Protein AF-A0AAV3ALY4-F1 (afdb_monomer_lite)

Structure (mmCIF, N/CA/C/O backbone):
data_AF-A0AAV3ALY4-F1
#
_entry.id   AF-A0AAV3ALY4-F1
#
loop_
_atom_site.group_PDB
_atom_site.id
_atom_site.type_symbol
_atom_site.label_atom_id
_atom_site.label_alt_id
_atom_site.label_comp_id
_atom_site.label_asym_id
_atom_site.label_entity_id
_atom_site.label_seq_id
_atom_site.pdbx_PDB_ins_code
_atom_site.Cartn_x
_atom_site.Cartn_y
_atom_site.Cartn_z
_atom_site.occupancy
_atom_site.B_iso_or_equiv
_atom_site.auth_seq_id
_atom_site.auth_comp_id
_atom_site.auth_asym_id
_atom_site.auth_atom_id
_atom_site.pdbx_PDB_model_num
ATOM 1 N N . MET A 1 1 ? -79.711 21.855 139.514 1.00 54.06 1 MET A N 1
ATOM 2 C CA . MET A 1 1 ? -78.443 21.128 139.262 1.00 54.06 1 MET A CA 1
ATOM 3 C C . MET A 1 1 ? -78.653 19.748 138.639 1.00 54.06 1 MET A C 1
ATOM 5 O O . MET A 1 1 ? -77.936 19.447 137.704 1.00 54.06 1 MET A O 1
ATOM 9 N N . LYS A 1 2 ? -79.609 18.918 139.094 1.00 61.56 2 LYS A N 1
ATOM 10 C CA . LYS A 1 2 ? -79.793 17.556 138.547 1.00 61.56 2 LYS A CA 1
ATOM 11 C C . LYS A 1 2 ? -80.475 17.480 137.169 1.00 61.56 2 LYS A C 1
ATOM 13 O O . LYS A 1 2 ? -80.129 16.603 136.396 1.00 61.56 2 LYS A O 1
ATOM 18 N N . GLU A 1 3 ? -81.390 18.391 136.842 1.00 64.75 3 GLU A N 1
ATOM 19 C CA . GLU A 1 3 ? -82.118 18.366 135.555 1.00 64.75 3 GLU A CA 1
ATOM 20 C C . GLU A 1 3 ? -81.238 18.764 134.361 1.00 64.75 3 GLU A C 1
ATOM 22 O O . GLU A 1 3 ? -81.238 18.065 133.355 1.00 64.75 3 GLU A O 1
ATOM 27 N N . ALA A 1 4 ? -80.390 19.789 134.511 1.00 67.19 4 ALA A N 1
ATOM 28 C CA . ALA A 1 4 ? -79.433 20.194 133.475 1.00 67.19 4 ALA A CA 1
ATOM 29 C C . ALA A 1 4 ? -78.444 19.070 133.102 1.00 67.19 4 ALA A C 1
ATOM 31 O O . ALA A 1 4 ? -78.089 18.913 131.941 1.00 67.19 4 ALA A O 1
ATOM 32 N N . MET A 1 5 ? -78.048 18.247 134.080 1.00 69.62 5 MET A N 1
ATOM 33 C CA . MET A 1 5 ? -77.149 17.110 133.859 1.00 69.62 5 MET A CA 1
ATOM 34 C C . MET A 1 5 ? -77.843 15.942 133.139 1.00 69.62 5 MET A C 1
ATOM 36 O O . MET A 1 5 ? -77.205 15.203 132.396 1.00 69.62 5 MET A O 1
ATOM 40 N N . ILE A 1 6 ? -79.155 15.775 133.334 1.00 73.56 6 ILE A N 1
ATOM 41 C CA . ILE A 1 6 ? -79.953 14.781 132.604 1.00 73.56 6 ILE A CA 1
ATOM 42 C C . ILE A 1 6 ? -80.166 15.234 131.153 1.00 73.56 6 ILE A C 1
ATOM 44 O O . ILE A 1 6 ? -80.047 14.413 130.247 1.00 73.56 6 ILE A O 1
ATOM 48 N N . GLU A 1 7 ? -80.424 16.522 130.910 1.00 77.38 7 GLU A N 1
ATOM 49 C CA . GLU A 1 7 ? -80.505 17.075 129.549 1.00 77.38 7 GLU A CA 1
ATOM 50 C C . GLU A 1 7 ? -79.170 16.978 128.796 1.00 77.38 7 GLU A C 1
ATOM 52 O O . GLU A 1 7 ? -79.164 16.627 127.617 1.00 77.38 7 GLU A O 1
ATOM 57 N N . GLU A 1 8 ? -78.043 17.208 129.475 1.00 79.00 8 GLU A N 1
ATOM 58 C CA . GLU A 1 8 ? -76.701 17.047 128.902 1.00 79.00 8 GLU A CA 1
ATOM 59 C C . GLU A 1 8 ? -76.415 15.586 128.512 1.00 79.00 8 GLU A C 1
ATOM 61 O O . GLU A 1 8 ? -75.982 15.320 127.390 1.00 79.00 8 GLU A O 1
ATOM 66 N N . LEU A 1 9 ? -76.766 14.623 129.375 1.00 79.25 9 LEU A N 1
ATOM 67 C CA . LEU A 1 9 ? -76.639 13.189 129.078 1.00 79.25 9 LEU A CA 1
ATOM 68 C C . LEU A 1 9 ? -77.575 12.729 127.950 1.00 79.25 9 LEU A C 1
ATOM 70 O O . LEU A 1 9 ? -77.185 11.908 127.122 1.00 79.25 9 LEU A O 1
ATOM 74 N N . LEU A 1 10 ? -78.804 13.250 127.874 1.00 82.06 10 LEU A N 1
ATOM 75 C CA . LEU A 1 10 ? -79.724 12.943 126.772 1.00 82.06 10 LEU A CA 1
ATOM 76 C C . LEU A 1 10 ? -79.231 13.519 125.439 1.00 82.06 10 LEU A C 1
ATOM 78 O O . LEU A 1 10 ? -79.333 12.854 124.406 1.00 82.06 10 LEU A O 1
ATOM 82 N N . ALA A 1 11 ? -78.662 14.726 125.453 1.00 82.62 11 ALA A N 1
ATOM 83 C CA . ALA A 1 11 ? -78.015 15.307 124.283 1.00 82.62 11 ALA A CA 1
ATOM 84 C C . ALA A 1 11 ? -76.789 14.483 123.848 1.00 82.62 11 ALA A C 1
ATOM 86 O O . ALA A 1 11 ? -76.582 14.279 122.650 1.00 82.62 11 ALA A O 1
ATOM 87 N N . GLU A 1 12 ? -76.018 13.950 124.800 1.00 84.50 12 GLU A N 1
ATOM 88 C CA . GLU A 1 12 ? -74.869 13.084 124.530 1.00 84.50 12 GLU A CA 1
ATOM 89 C C . GLU A 1 12 ? -75.286 11.729 123.933 1.00 84.50 12 GLU A C 1
ATOM 91 O O . GLU A 1 12 ? -74.731 11.312 122.914 1.00 84.50 12 GLU A O 1
ATOM 96 N N . VAL A 1 13 ? -76.319 11.075 124.480 1.00 84.75 13 VAL A N 1
ATOM 97 C CA . VAL A 1 13 ? -76.885 9.833 123.918 1.00 84.75 13 VAL A CA 1
ATOM 98 C C . VAL A 1 13 ? -77.387 10.064 122.496 1.00 84.75 13 VAL A C 1
ATOM 100 O O . VAL A 1 13 ? -77.032 9.307 121.591 1.00 84.75 13 VAL A O 1
ATOM 103 N N . LYS A 1 14 ? -78.123 11.155 122.261 1.00 87.62 14 LYS A N 1
ATOM 104 C CA . LYS A 1 14 ? -78.591 11.522 120.920 1.00 87.62 14 LYS A CA 1
ATOM 105 C C . LYS A 1 14 ? -77.422 11.755 119.956 1.00 87.62 14 LYS A C 1
ATOM 107 O O . LYS A 1 14 ? -77.456 11.296 118.816 1.00 87.62 14 LYS A O 1
ATOM 112 N N . GLN A 1 15 ? -76.340 12.386 120.416 1.00 89.00 15 GLN A N 1
ATOM 113 C CA . GLN A 1 15 ? -75.131 12.579 119.614 1.00 89.00 15 GLN A CA 1
ATOM 114 C C . GLN A 1 15 ? -74.427 11.249 119.290 1.00 89.00 15 GLN A C 1
ATOM 116 O O . GLN A 1 15 ? -73.885 11.084 118.194 1.00 89.00 15 GLN A O 1
ATOM 121 N N . ILE A 1 16 ? -74.414 10.291 120.221 1.00 87.19 16 ILE A N 1
ATOM 122 C CA . ILE A 1 16 ? -73.857 8.948 120.003 1.00 87.19 16 ILE A CA 1
ATOM 123 C C . ILE A 1 16 ? -74.714 8.166 119.003 1.00 87.19 16 ILE A C 1
ATOM 125 O O . ILE A 1 16 ? -74.164 7.524 118.108 1.00 87.19 16 ILE A O 1
ATOM 129 N N . GLU A 1 17 ? -76.040 8.246 119.096 1.00 88.50 17 GLU A N 1
ATOM 130 C CA . GLU A 1 17 ? -76.962 7.620 118.142 1.00 88.50 17 GLU A CA 1
ATOM 131 C C . GLU A 1 17 ? -76.808 8.206 116.731 1.00 88.50 17 GLU A C 1
ATOM 133 O O . GLU A 1 17 ? -76.694 7.461 115.753 1.00 88.50 17 GLU A O 1
ATOM 138 N N . GLU A 1 18 ? -76.690 9.530 116.612 1.00 90.94 18 GLU A N 1
ATOM 139 C CA . GLU A 1 18 ? -76.386 10.213 115.349 1.00 90.94 18 GLU A CA 1
ATOM 140 C C . GLU A 1 18 ? -75.004 9.823 114.793 1.00 90.94 18 GLU A C 1
ATOM 142 O O . GLU A 1 18 ? -74.836 9.629 113.589 1.00 90.94 18 GLU A O 1
ATOM 147 N N . LYS A 1 19 ? -73.986 9.647 115.646 1.00 92.31 19 LYS A N 1
ATOM 148 C CA . LYS A 1 19 ? -72.674 9.131 115.214 1.00 92.31 19 LYS A CA 1
ATOM 149 C C . LYS A 1 19 ? -72.777 7.681 114.738 1.00 92.31 19 LYS A C 1
ATOM 151 O O . LYS A 1 19 ? -72.187 7.330 113.719 1.00 92.31 19 LYS A O 1
ATOM 156 N N . ASN A 1 20 ? -73.530 6.841 115.442 1.00 91.50 20 ASN A N 1
ATOM 157 C CA . ASN A 1 20 ? -73.695 5.427 115.111 1.00 91.50 20 ASN A CA 1
ATOM 158 C C . ASN A 1 20 ? -74.453 5.237 113.786 1.00 91.50 20 ASN A C 1
ATOM 160 O O . ASN A 1 20 ? -74.038 4.441 112.948 1.00 91.50 20 ASN A O 1
ATOM 164 N N . THR A 1 21 ? -75.510 6.016 113.544 1.00 92.38 21 THR A N 1
ATOM 165 C CA . THR A 1 21 ? -76.222 6.032 112.251 1.00 92.38 21 THR A CA 1
ATOM 166 C C . THR A 1 21 ? -75.300 6.467 111.108 1.00 92.38 21 THR A C 1
ATOM 168 O O . THR A 1 21 ? -75.189 5.743 110.119 1.00 92.38 21 THR A O 1
ATOM 171 N N . ARG A 1 22 ? -74.512 7.538 111.285 1.00 92.44 22 ARG A N 1
ATOM 172 C CA . ARG A 1 22 ? -73.492 7.959 110.301 1.00 92.44 22 ARG A CA 1
ATOM 173 C C . ARG A 1 22 ? -72.439 6.883 110.032 1.00 92.44 22 ARG A C 1
ATOM 175 O O . ARG A 1 22 ? -72.034 6.699 108.884 1.00 92.44 22 ARG A O 1
ATOM 182 N N . TYR A 1 23 ? -71.979 6.167 111.062 1.00 93.06 23 TYR A N 1
ATOM 183 C CA . TYR A 1 23 ? -71.035 5.060 110.884 1.00 93.06 23 TYR A CA 1
ATOM 184 C C . TYR A 1 23 ? -71.658 3.887 110.130 1.00 93.06 23 TYR A C 1
ATOM 186 O O . TYR A 1 23 ? -70.992 3.321 109.265 1.00 93.06 23 TYR A O 1
ATOM 194 N N . LYS A 1 24 ? -72.922 3.545 110.401 1.00 93.19 24 LYS A N 1
ATOM 195 C CA . LYS A 1 24 ? -73.647 2.503 109.660 1.00 93.19 24 LYS A CA 1
ATOM 196 C C . LYS A 1 24 ? -73.787 2.869 108.184 1.00 93.19 24 LYS A C 1
ATOM 198 O O . LYS A 1 24 ? -73.356 2.089 107.344 1.00 93.19 24 LYS A O 1
ATOM 203 N N . GLU A 1 25 ? -74.247 4.079 107.874 1.00 93.06 25 GLU A N 1
ATOM 204 C CA . GLU A 1 25 ? -74.359 4.573 106.493 1.00 93.06 25 GLU A CA 1
ATOM 205 C C . GLU A 1 25 ? -73.004 4.644 105.778 1.00 93.06 25 GLU A C 1
ATOM 207 O O . GLU A 1 25 ? -72.894 4.367 104.584 1.00 93.06 25 GLU A O 1
ATOM 212 N N . ARG A 1 26 ? -71.938 5.041 106.485 1.00 93.69 26 ARG A N 1
ATOM 213 C CA . ARG A 1 26 ? -70.578 5.036 105.927 1.00 93.69 26 ARG A CA 1
ATOM 214 C C . ARG A 1 26 ? -70.108 3.615 105.632 1.00 93.69 26 ARG A C 1
ATOM 216 O O . ARG A 1 26 ? -69.493 3.390 104.596 1.00 93.69 26 ARG A O 1
ATOM 223 N N . ASN A 1 27 ? -70.387 2.672 106.527 1.00 93.38 27 ASN A N 1
ATOM 224 C CA . ASN A 1 27 ? -69.996 1.279 106.353 1.00 93.38 27 ASN A CA 1
ATOM 225 C C . ASN A 1 27 ? -70.796 0.610 105.224 1.00 93.38 27 ASN A C 1
ATOM 227 O O . ASN A 1 27 ? -70.237 -0.163 104.456 1.00 93.38 27 ASN A O 1
ATOM 231 N N . GLU A 1 28 ? -72.081 0.936 105.076 1.00 93.25 28 GLU A N 1
ATOM 232 C CA . GLU A 1 28 ? -72.897 0.487 103.944 1.00 93.25 28 GLU A CA 1
ATOM 233 C C . GLU A 1 28 ? -72.386 1.049 102.619 1.00 93.25 28 GLU A C 1
ATOM 235 O O . GLU A 1 28 ? -72.161 0.268 101.697 1.00 93.25 28 GLU A O 1
ATOM 240 N N . ARG A 1 29 ? -72.097 2.357 102.545 1.00 92.50 29 ARG A N 1
ATOM 241 C CA . ARG A 1 29 ? -71.469 2.970 101.361 1.00 92.50 29 ARG A CA 1
ATOM 242 C C . ARG A 1 29 ? -70.164 2.276 100.993 1.00 92.50 29 ARG A C 1
ATOM 244 O O . ARG A 1 29 ? -70.015 1.823 99.860 1.00 92.50 29 ARG A O 1
ATOM 251 N N . LEU A 1 30 ? -69.283 2.080 101.972 1.00 94.19 30 LEU A N 1
ATOM 252 C CA . LEU A 1 30 ? -68.014 1.390 101.759 1.00 94.19 30 LEU A CA 1
ATOM 253 C C . LEU A 1 30 ? -68.221 -0.044 101.253 1.00 94.19 30 LEU A C 1
ATOM 255 O O . LEU A 1 30 ? -67.541 -0.469 100.325 1.00 94.19 30 LEU A O 1
ATOM 259 N N . ARG A 1 31 ? -69.183 -0.792 101.805 1.00 93.56 31 ARG A N 1
ATOM 260 C CA . ARG A 1 31 ? -69.510 -2.138 101.308 1.00 93.56 31 ARG A CA 1
ATOM 261 C C . ARG A 1 31 ? -70.060 -2.105 99.890 1.00 93.56 31 ARG A C 1
ATOM 263 O O . ARG A 1 31 ? -69.709 -2.981 99.105 1.00 93.56 31 ARG A O 1
ATOM 270 N N . THR A 1 32 ? -70.911 -1.140 99.544 1.00 93.69 32 THR A N 1
ATOM 271 C CA . THR A 1 32 ? -71.444 -1.017 98.179 1.00 93.69 32 THR A CA 1
ATOM 272 C C . THR A 1 32 ? -70.356 -0.659 97.173 1.00 93.69 32 THR A C 1
ATOM 274 O O . THR A 1 32 ? -70.322 -1.263 96.106 1.00 93.69 32 THR A O 1
ATOM 277 N N . GLU A 1 33 ? -69.422 0.221 97.539 1.00 93.56 33 GLU A N 1
ATOM 278 C CA . GLU A 1 33 ? -68.244 0.565 96.734 1.00 93.56 33 GLU A CA 1
ATOM 279 C C . GLU A 1 33 ? -67.324 -0.646 96.569 1.00 93.56 33 GLU A C 1
ATOM 281 O O . GLU A 1 33 ? -66.992 -1.017 95.449 1.00 93.56 33 GLU A O 1
ATOM 286 N N . GLN A 1 34 ? -66.994 -1.343 97.662 1.00 93.56 34 GLN A N 1
ATOM 287 C CA . GLN A 1 34 ? -66.198 -2.574 97.619 1.00 93.56 34 GLN A CA 1
ATOM 288 C C . GLN A 1 34 ? -66.867 -3.651 96.759 1.00 93.56 34 GLN A C 1
ATOM 290 O O . GLN A 1 34 ? -66.213 -4.291 95.941 1.00 93.56 34 GLN A O 1
ATOM 295 N N . THR A 1 35 ? -68.182 -3.827 96.894 1.00 92.94 35 THR A N 1
ATOM 296 C CA . THR A 1 35 ? -68.951 -4.771 96.070 1.00 92.94 35 THR A CA 1
ATOM 297 C C . THR A 1 35 ? -68.964 -4.337 94.601 1.00 92.94 35 THR A C 1
ATOM 299 O O . THR A 1 35 ? -68.925 -5.189 93.714 1.00 92.94 35 THR A O 1
ATOM 302 N N . GLY A 1 36 ? -69.000 -3.030 94.333 1.00 94.12 36 GLY A N 1
ATOM 303 C CA . GLY A 1 36 ? -68.875 -2.447 92.998 1.00 94.12 36 GLY A CA 1
ATOM 304 C C . GLY A 1 36 ? -67.515 -2.741 92.369 1.00 94.12 36 GLY A C 1
ATOM 305 O O . GLY A 1 36 ? -67.466 -3.341 91.300 1.00 94.12 36 GLY A O 1
ATOM 306 N N . HIS A 1 37 ? -66.424 -2.435 93.073 1.00 94.31 37 HIS A N 1
ATOM 307 C CA . HIS A 1 37 ? -65.059 -2.705 92.617 1.00 94.31 37 HIS A CA 1
ATOM 308 C C . HIS A 1 37 ? -64.803 -4.191 92.382 1.00 94.31 37 HIS A C 1
ATOM 310 O O . HIS A 1 37 ? -64.206 -4.566 91.377 1.00 94.31 37 HIS A O 1
ATOM 316 N N . VAL A 1 38 ? -65.297 -5.060 93.270 1.00 95.31 38 VAL A N 1
ATOM 317 C CA . VAL A 1 38 ? -65.197 -6.511 93.070 1.00 95.31 38 VAL A CA 1
ATOM 318 C C . VAL A 1 38 ? -65.925 -6.928 91.794 1.00 95.31 38 VAL A C 1
ATOM 320 O O . VAL A 1 38 ? -65.386 -7.722 91.033 1.00 95.31 38 VAL A O 1
ATOM 323 N N . LYS A 1 39 ? -67.121 -6.392 91.519 1.00 95.25 39 LYS A N 1
ATOM 324 C CA . LYS A 1 39 ? -67.865 -6.703 90.287 1.00 95.25 39 LYS A CA 1
ATOM 325 C C . LYS A 1 39 ? -67.163 -6.196 89.028 1.00 95.25 39 LYS A C 1
ATOM 327 O O . LYS A 1 39 ? -67.170 -6.914 88.033 1.00 95.25 39 LYS A O 1
ATOM 332 N N . GLU A 1 40 ? -66.581 -5.002 89.070 1.00 95.56 40 GLU A N 1
ATOM 333 C CA . GLU A 1 40 ? -65.840 -4.406 87.953 1.00 95.56 40 GLU A CA 1
ATOM 334 C C . GLU A 1 40 ? -64.589 -5.227 87.621 1.00 95.56 40 GLU A C 1
ATOM 336 O O . GLU A 1 40 ? -64.455 -5.699 86.495 1.00 95.56 40 GLU A O 1
ATOM 341 N N . LEU A 1 41 ? -63.772 -5.556 88.628 1.00 95.38 41 LEU A N 1
ATOM 342 C CA . LEU A 1 41 ? -62.609 -6.438 88.470 1.00 95.38 41 LEU A CA 1
ATOM 343 C C . LEU A 1 41 ? -62.990 -7.815 87.911 1.00 95.38 41 LEU A C 1
ATOM 345 O O . LEU A 1 41 ? -62.283 -8.376 87.076 1.00 95.38 41 LEU A O 1
ATOM 349 N N . LEU A 1 42 ? -64.122 -8.370 88.351 1.00 93.00 42 LEU A N 1
ATOM 350 C CA . LEU A 1 42 ? -64.633 -9.647 87.845 1.00 93.00 42 LEU A CA 1
ATOM 351 C C . LEU A 1 42 ? -65.127 -9.517 86.393 1.00 93.00 42 LEU A C 1
ATOM 353 O O . LEU A 1 42 ? -65.007 -10.460 85.609 1.00 93.00 42 LEU A O 1
ATOM 357 N N . GLY A 1 43 ? -65.669 -8.355 86.023 1.00 95.88 43 GLY A N 1
ATOM 358 C CA . GLY A 1 43 ? -66.019 -7.999 84.650 1.00 95.88 43 GLY A CA 1
ATOM 359 C C . GLY A 1 43 ? -64.792 -7.936 83.742 1.00 95.88 43 GLY A C 1
ATOM 360 O O . GLY A 1 43 ? -64.782 -8.600 82.703 1.00 95.88 43 GLY A O 1
ATOM 361 N N . ASP A 1 44 ? -63.749 -7.226 84.169 1.00 94.25 44 ASP A N 1
ATOM 362 C CA . ASP A 1 44 ? -62.484 -7.086 83.442 1.00 94.25 44 ASP A CA 1
ATOM 363 C C . ASP A 1 44 ? -61.766 -8.428 83.284 1.00 94.25 44 ASP A C 1
ATOM 365 O O . ASP A 1 44 ? -61.331 -8.775 82.185 1.00 94.25 44 ASP A O 1
ATOM 369 N N . ALA A 1 45 ? -61.719 -9.238 84.345 1.00 92.62 45 ALA A N 1
ATOM 370 C CA . ALA A 1 45 ? -61.150 -10.582 84.293 1.00 92.62 45 ALA A CA 1
ATOM 371 C C . ALA A 1 45 ? -61.880 -11.466 83.266 1.00 92.62 45 ALA A C 1
ATOM 373 O O . ALA A 1 45 ? -61.244 -12.116 82.438 1.00 92.62 45 ALA A O 1
ATOM 374 N N . LYS A 1 46 ? -63.220 -11.435 83.250 1.00 91.62 46 LYS A N 1
ATOM 375 C CA . LYS A 1 46 ? -64.026 -12.163 82.253 1.00 91.62 46 LYS A CA 1
ATOM 376 C C . LYS A 1 46 ? -63.848 -11.618 80.837 1.00 91.62 46 LYS A C 1
ATOM 378 O O . LYS A 1 46 ? -63.955 -12.375 79.875 1.00 91.62 46 LYS A O 1
ATOM 383 N N . ALA A 1 47 ? -63.630 -10.315 80.671 1.00 91.06 47 ALA A N 1
ATOM 384 C CA . ALA A 1 47 ? -63.350 -9.728 79.365 1.00 91.06 47 ALA A CA 1
ATOM 385 C C . ALA A 1 47 ? -61.991 -10.203 78.831 1.00 91.06 47 ALA A C 1
ATOM 387 O O . ALA A 1 47 ? -61.915 -10.658 77.691 1.00 91.06 47 ALA A O 1
ATOM 388 N N . GLN A 1 48 ? -60.953 -10.193 79.670 1.00 87.38 48 GLN A N 1
ATOM 389 C CA . GLN A 1 48 ? -59.636 -10.733 79.328 1.00 87.38 48 GLN A CA 1
ATOM 390 C C . GLN A 1 48 ? -59.695 -12.229 79.006 1.00 87.38 48 GLN A C 1
ATOM 392 O O . GLN A 1 48 ? -59.102 -12.658 78.022 1.00 87.38 48 GLN A O 1
ATOM 397 N N . GLU A 1 49 ? -60.459 -13.014 79.767 1.00 82.94 49 GLU A N 1
ATOM 398 C CA . GLU A 1 49 ? -60.673 -14.440 79.498 1.00 82.94 49 GLU A CA 1
ATOM 399 C C . GLU A 1 49 ? -61.304 -14.673 78.117 1.00 82.94 49 GLU A C 1
ATOM 401 O O . GLU A 1 49 ? -60.829 -15.511 77.353 1.00 82.94 49 GLU A O 1
ATOM 406 N N . ARG A 1 50 ? -62.320 -13.883 77.740 1.00 87.75 50 ARG A N 1
ATOM 407 C CA . ARG A 1 50 ? -62.922 -13.957 76.397 1.00 87.75 50 ARG A CA 1
ATOM 408 C C . ARG A 1 50 ? -61.947 -13.551 75.295 1.00 87.75 50 ARG A C 1
ATOM 410 O O . ARG A 1 50 ? -61.953 -14.174 74.240 1.00 87.75 50 ARG A O 1
ATOM 417 N N . GLU A 1 51 ? -61.128 -12.524 75.508 1.00 84.38 51 GLU A N 1
ATOM 418 C CA . GLU A 1 51 ? -60.110 -12.109 74.534 1.00 84.38 51 GLU A CA 1
ATOM 419 C C . GLU A 1 51 ? -59.003 -13.156 74.375 1.00 84.38 51 GLU A C 1
ATOM 421 O O . GLU A 1 51 ? -58.550 -13.413 73.263 1.00 84.38 51 GLU A O 1
ATOM 426 N N . LEU A 1 52 ? -58.604 -13.820 75.461 1.00 78.81 52 LEU A N 1
ATOM 427 C CA . LEU A 1 52 ? -57.676 -14.948 75.406 1.00 78.81 52 LEU A CA 1
ATOM 428 C C . LEU A 1 52 ? -58.301 -16.170 74.724 1.00 78.81 52 LEU A C 1
ATOM 430 O O . LEU A 1 52 ? -57.617 -16.830 73.956 1.00 78.81 52 LEU A O 1
ATOM 434 N N . ALA A 1 53 ? -59.594 -16.429 74.932 1.00 75.12 53 ALA A N 1
ATOM 435 C CA . ALA A 1 53 ? -60.312 -17.511 74.258 1.00 75.12 53 ALA A CA 1
ATOM 436 C C . ALA A 1 53 ? -60.505 -17.264 72.749 1.00 75.12 53 ALA A C 1
ATOM 438 O O . ALA A 1 53 ? -60.584 -18.217 71.979 1.00 75.12 53 ALA A O 1
ATOM 439 N N . LYS A 1 54 ? -60.589 -15.997 72.317 1.00 74.50 54 LYS A N 1
ATOM 440 C CA . LYS A 1 54 ? -60.643 -15.621 70.892 1.00 74.50 54 LYS A CA 1
ATOM 441 C C . LYS A 1 54 ? -59.288 -15.703 70.198 1.00 74.50 54 LYS A C 1
ATOM 443 O O . LYS A 1 54 ? -59.256 -15.882 68.984 1.00 74.50 54 LYS A O 1
ATOM 448 N N . LYS A 1 55 ? -58.183 -15.510 70.927 1.00 73.19 55 LYS A N 1
ATOM 449 C CA . LYS A 1 55 ? -56.842 -15.684 70.365 1.00 73.19 55 LYS A CA 1
ATOM 450 C C . LYS A 1 55 ? -56.674 -17.157 70.032 1.00 73.19 55 LYS A C 1
ATOM 452 O O . LYS A 1 55 ? -56.575 -17.996 70.921 1.00 73.19 55 LYS A O 1
ATOM 457 N N . GLU A 1 56 ? -56.684 -17.448 68.738 1.00 62.62 56 GLU A N 1
ATOM 458 C CA . GLU A 1 56 ? -56.435 -18.777 68.208 1.00 62.62 56 GLU A CA 1
ATOM 459 C C . GLU A 1 56 ? -55.116 -19.290 68.796 1.00 62.62 56 GLU A C 1
ATOM 461 O O . GLU A 1 56 ? -54.070 -18.645 68.681 1.00 62.62 56 GLU A O 1
ATOM 466 N N . ILE A 1 57 ? -55.191 -20.407 69.522 1.00 63.12 57 ILE A N 1
ATOM 467 C CA . ILE A 1 57 ? -54.028 -21.050 70.127 1.00 63.12 57 ILE A CA 1
ATOM 468 C C . ILE A 1 57 ? -53.280 -21.718 68.978 1.00 63.12 57 ILE A C 1
ATOM 470 O O . ILE A 1 57 ? -53.481 -22.896 68.691 1.00 63.12 57 ILE A O 1
ATOM 474 N N . VAL A 1 58 ? -52.465 -20.931 68.277 1.00 67.12 58 VAL A N 1
ATOM 475 C CA . VAL A 1 58 ? -51.595 -21.447 67.225 1.00 67.12 58 VAL A CA 1
ATOM 476 C C . VAL A 1 58 ? -50.657 -22.438 67.891 1.00 67.12 58 VAL A C 1
ATOM 478 O O . VAL A 1 58 ? -49.927 -22.097 68.829 1.00 67.12 58 VAL A O 1
ATOM 481 N N . ASN A 1 59 ? -50.728 -23.689 67.447 1.00 76.19 59 ASN A N 1
ATOM 482 C CA . ASN A 1 59 ? -49.893 -24.731 68.007 1.00 76.19 59 ASN A CA 1
ATOM 483 C C . ASN A 1 59 ? -48.429 -24.371 67.722 1.00 76.19 59 ASN A C 1
ATOM 485 O O . ASN A 1 59 ? -48.099 -23.861 66.648 1.00 76.19 59 ASN A O 1
ATOM 489 N N . ARG A 1 60 ? -47.540 -24.637 68.680 1.00 82.81 60 ARG A N 1
ATOM 490 C CA . ARG A 1 60 ? -46.105 -24.359 68.541 1.00 82.81 60 ARG A CA 1
ATOM 491 C C . ARG A 1 60 ? -45.541 -24.965 67.250 1.00 82.81 60 ARG A C 1
ATOM 493 O O . ARG A 1 60 ? -44.731 -24.337 66.584 1.00 82.81 60 ARG A O 1
ATOM 500 N N . GLU A 1 61 ? -46.047 -26.135 66.874 1.00 85.38 61 GLU A N 1
ATOM 501 C CA . GLU A 1 61 ? -45.686 -26.853 65.649 1.00 85.38 61 GLU A CA 1
ATOM 502 C C . GLU A 1 61 ? -46.008 -26.062 64.372 1.00 85.38 61 GLU A C 1
ATOM 504 O O . GLU A 1 61 ? -45.164 -25.981 63.488 1.00 85.38 61 GLU A O 1
ATOM 509 N N . GLN A 1 62 ? -47.170 -25.402 64.301 1.00 86.50 62 GLN A N 1
ATOM 510 C CA . GLN A 1 62 ? -47.570 -24.595 63.139 1.00 86.50 62 GLN A CA 1
ATOM 511 C C . GLN A 1 62 ? -46.697 -23.343 62.995 1.00 86.50 62 GLN A C 1
ATOM 513 O O . GLN A 1 62 ? -46.344 -22.942 61.887 1.00 86.50 62 GLN A O 1
ATOM 518 N N . VAL A 1 63 ? -46.318 -22.724 64.118 1.00 88.25 63 VAL A N 1
ATOM 519 C CA . VAL A 1 63 ? -45.371 -21.599 64.116 1.00 88.25 63 VAL A CA 1
ATOM 520 C C . VAL A 1 63 ? -43.989 -22.068 63.665 1.00 88.25 63 VAL A C 1
ATOM 522 O O . VAL A 1 63 ? -43.349 -21.394 62.860 1.00 88.25 63 VAL A O 1
ATOM 525 N N . ASP A 1 64 ? -43.541 -23.224 64.154 1.00 88.75 64 ASP A N 1
ATOM 526 C CA . ASP A 1 64 ? -42.248 -23.801 63.790 1.00 88.75 64 ASP A CA 1
ATOM 527 C C . ASP A 1 64 ? -42.202 -24.195 62.298 1.00 88.75 64 ASP A C 1
ATOM 529 O O . ASP A 1 64 ? -41.178 -23.980 61.648 1.00 88.75 64 ASP A O 1
ATOM 533 N N . GLU A 1 65 ? -43.296 -24.712 61.729 1.00 91.75 65 GLU A N 1
ATOM 534 C CA . GLU A 1 65 ? -43.437 -24.998 60.291 1.00 91.75 65 GLU A CA 1
ATOM 535 C C . GLU A 1 65 ? -43.400 -23.725 59.439 1.00 91.75 65 GLU A C 1
ATOM 537 O O . GLU A 1 65 ? -42.538 -23.611 58.568 1.00 91.75 65 GLU A O 1
ATOM 542 N N . LEU A 1 66 ? -44.231 -22.721 59.744 1.00 93.75 66 LEU A N 1
ATOM 543 C CA . LEU A 1 66 ? -44.233 -21.440 59.018 1.00 93.75 66 LEU A CA 1
ATOM 544 C C . LEU A 1 66 ? -42.881 -20.726 59.095 1.00 93.75 66 LEU A C 1
ATOM 546 O O . LEU A 1 66 ? -42.445 -20.068 58.146 1.00 93.75 66 LEU A O 1
ATOM 550 N N . MET A 1 67 ? -42.195 -20.845 60.232 1.00 91.50 67 MET A N 1
ATOM 551 C CA . MET A 1 67 ? -40.840 -20.336 60.364 1.00 91.50 67 MET A CA 1
ATOM 552 C C . MET A 1 67 ? -39.901 -21.096 59.431 1.00 91.50 67 MET A C 1
ATOM 554 O O . MET A 1 67 ? -39.227 -20.445 58.639 1.00 91.50 67 MET A O 1
ATOM 558 N N . LYS A 1 68 ? -39.870 -22.432 59.449 1.00 95.25 68 LYS A N 1
ATOM 559 C CA . LYS A 1 68 ? -39.014 -23.211 58.533 1.00 95.25 68 LYS A CA 1
ATOM 560 C C . LYS A 1 68 ? -39.238 -22.832 57.070 1.00 95.25 68 LYS A C 1
ATOM 562 O O . LYS A 1 68 ? -38.260 -22.530 56.396 1.00 95.25 68 LYS A O 1
ATOM 567 N N . GLU A 1 69 ? -40.489 -22.736 56.625 1.00 95.38 69 GLU A N 1
ATOM 568 C CA . GLU A 1 69 ? -40.828 -22.313 55.259 1.00 95.38 69 GLU A CA 1
ATOM 569 C C . GLU A 1 69 ? -40.292 -20.912 54.944 1.00 95.38 69 GLU A C 1
ATOM 571 O O . GLU A 1 69 ? -39.667 -20.691 53.907 1.00 95.38 69 GLU A O 1
ATOM 576 N N . LYS A 1 70 ? -40.460 -19.951 55.860 1.00 96.81 70 LYS A N 1
ATOM 577 C CA . LYS A 1 70 ? -39.906 -18.601 55.693 1.00 96.81 70 LYS A CA 1
ATOM 578 C C . LYS A 1 70 ? -38.377 -18.616 55.628 1.00 96.81 70 LYS A C 1
ATOM 580 O O . LYS A 1 70 ? -37.793 -17.876 54.839 1.00 96.81 70 LYS A O 1
ATOM 585 N N . TRP A 1 71 ? -37.725 -19.422 56.463 1.00 96.38 71 TRP A N 1
ATOM 586 C CA . TRP A 1 71 ? -36.270 -19.577 56.473 1.00 96.38 71 TRP A CA 1
ATOM 587 C C . TRP A 1 71 ? -35.759 -20.217 55.175 1.00 96.38 71 TRP A C 1
ATOM 589 O O . TRP A 1 71 ? -34.732 -19.788 54.650 1.00 96.38 71 TRP A O 1
ATOM 599 N N . GLU A 1 72 ? -36.469 -21.206 54.637 1.00 96.25 72 GLU A N 1
ATOM 600 C CA . GLU A 1 72 ? -36.173 -21.819 53.339 1.00 96.25 72 GLU A CA 1
ATOM 601 C C . GLU A 1 72 ? -36.367 -20.820 52.200 1.00 96.25 72 GLU A C 1
ATOM 603 O O . GLU A 1 72 ? -35.450 -20.625 51.407 1.00 96.25 72 GLU A O 1
ATOM 608 N N . PHE A 1 73 ? -37.480 -20.086 52.193 1.00 97.44 73 PHE A N 1
ATOM 609 C CA . PHE A 1 73 ? -37.739 -19.033 51.216 1.00 97.44 73 PHE A CA 1
ATOM 610 C C . PHE A 1 73 ? -36.643 -17.961 51.214 1.00 97.44 73 PHE A C 1
ATOM 612 O O . PHE A 1 73 ? -36.170 -17.551 50.154 1.00 97.44 73 PHE A O 1
ATOM 619 N N . ILE A 1 74 ? -36.207 -17.504 52.393 1.00 96.81 74 ILE A N 1
ATOM 620 C CA . ILE A 1 74 ? -35.109 -16.533 52.505 1.00 96.81 74 ILE A CA 1
ATOM 621 C C . ILE A 1 74 ? -33.832 -17.111 51.894 1.00 96.81 74 ILE A C 1
ATOM 623 O O . ILE A 1 74 ? -33.208 -16.451 51.066 1.00 96.81 74 ILE A O 1
ATOM 627 N N . ARG A 1 75 ? -33.490 -18.358 52.230 1.00 97.50 75 ARG A N 1
ATOM 628 C CA . ARG A 1 75 ? -32.297 -19.035 51.709 1.00 97.50 75 ARG A CA 1
ATOM 629 C C . ARG A 1 75 ? -32.339 -19.187 50.188 1.00 97.50 75 ARG A C 1
ATOM 631 O O . ARG A 1 75 ? -31.338 -18.959 49.518 1.00 97.50 75 ARG A O 1
ATOM 638 N N . GLU A 1 76 ? -33.492 -19.540 49.625 1.00 97.44 76 GLU A N 1
ATOM 639 C CA . GLU A 1 76 ? -33.683 -19.623 48.174 1.00 97.44 76 GLU A CA 1
ATOM 640 C C . GLU A 1 76 ? -33.473 -18.268 47.492 1.00 97.44 76 GLU A C 1
ATOM 642 O O . GLU A 1 76 ? -32.801 -18.186 46.463 1.00 97.44 76 GLU A O 1
ATOM 647 N N . LYS A 1 77 ? -34.012 -17.186 48.067 1.00 96.31 77 LYS A N 1
ATOM 648 C CA . LYS A 1 77 ? -33.814 -15.832 47.531 1.00 96.31 77 LYS A CA 1
ATOM 649 C C . LYS A 1 77 ? -32.374 -15.358 47.670 1.00 96.31 77 LYS A C 1
ATOM 651 O O . LYS A 1 77 ? -31.873 -14.724 46.746 1.00 96.31 77 LYS A O 1
ATOM 656 N N . GLU A 1 78 ? -31.704 -15.677 48.772 1.00 97.44 78 GLU A N 1
ATOM 657 C CA . GLU A 1 78 ? -30.278 -15.398 48.959 1.00 97.44 78 GLU A CA 1
ATOM 658 C C . GLU A 1 78 ? -29.428 -16.126 47.914 1.00 97.44 78 GLU A C 1
ATOM 660 O O . GLU A 1 78 ? -28.591 -15.493 47.271 1.00 97.44 78 GLU A O 1
ATOM 665 N N . ASN A 1 79 ? -29.701 -17.409 47.662 1.00 97.12 79 ASN A N 1
ATOM 666 C CA . ASN A 1 79 ? -29.022 -18.178 46.619 1.00 97.12 79 ASN A CA 1
ATOM 667 C C . ASN A 1 79 ? -29.240 -17.570 45.227 1.00 97.12 79 ASN A C 1
ATOM 669 O O . ASN A 1 79 ? -28.285 -17.418 44.467 1.00 97.12 79 ASN A O 1
ATOM 673 N N . LEU A 1 80 ? -30.474 -17.171 44.903 1.00 98.12 80 LEU A N 1
ATOM 674 C CA . LEU A 1 80 ? -30.783 -16.525 43.626 1.00 98.12 80 LEU A CA 1
ATOM 675 C C . LEU A 1 80 ? -30.065 -15.175 43.478 1.00 98.12 80 LEU A C 1
ATOM 677 O O . LEU A 1 80 ? -29.543 -14.863 42.409 1.00 98.12 80 LEU A O 1
ATOM 681 N N . LEU A 1 81 ? -30.026 -14.367 44.540 1.00 97.56 81 LEU A N 1
ATOM 682 C CA . LEU A 1 81 ? -29.288 -13.103 44.540 1.00 97.56 81 LEU A CA 1
ATOM 683 C C . LEU A 1 81 ? -27.796 -13.335 44.311 1.00 97.56 81 LEU A C 1
ATOM 685 O O . LEU A 1 81 ? -27.174 -12.574 43.571 1.00 97.56 81 LEU A O 1
ATOM 689 N N . GLU A 1 82 ? -27.230 -14.377 44.913 1.00 97.88 82 GLU A N 1
ATOM 690 C CA . GLU A 1 82 ? -25.827 -14.727 44.727 1.00 97.88 82 GLU A CA 1
ATOM 691 C C . GLU A 1 82 ? -25.538 -15.218 43.303 1.00 97.88 82 GLU A C 1
ATOM 693 O O . GLU A 1 82 ? -24.548 -14.815 42.695 1.00 97.88 82 GLU A O 1
ATOM 698 N N . GLU A 1 83 ? -26.432 -16.008 42.709 1.00 98.38 83 GLU A N 1
ATOM 699 C CA . GLU A 1 83 ? -26.316 -16.416 41.308 1.00 98.38 83 GLU A CA 1
ATOM 700 C C . GLU A 1 83 ? -26.353 -15.214 40.354 1.00 98.38 83 GLU A C 1
ATOM 702 O O . GLU A 1 83 ? -25.487 -15.084 39.485 1.00 98.38 83 GLU A O 1
ATOM 707 N N . ILE A 1 84 ? -27.286 -14.279 40.559 1.00 97.88 84 ILE A N 1
ATOM 708 C CA . ILE A 1 84 ? -27.362 -13.043 39.767 1.00 97.88 84 ILE A CA 1
ATOM 709 C C . ILE A 1 84 ? -26.092 -12.202 39.952 1.00 97.88 84 ILE A C 1
ATOM 711 O O . ILE A 1 84 ? -25.546 -11.694 38.972 1.00 97.88 84 ILE A O 1
ATOM 715 N N . ARG A 1 85 ? -25.572 -12.073 41.179 1.00 98.12 85 ARG A N 1
ATOM 716 C CA . ARG A 1 85 ? -24.302 -11.370 41.441 1.00 98.12 85 ARG A CA 1
ATOM 717 C C . ARG A 1 85 ? -23.135 -12.010 40.697 1.00 98.12 85 ARG A C 1
ATOM 719 O O . ARG A 1 85 ? -22.329 -11.295 40.103 1.00 98.12 85 ARG A O 1
ATOM 726 N N . ASN A 1 86 ? -23.068 -13.338 40.674 1.00 97.56 86 ASN A N 1
ATOM 727 C CA . ASN A 1 86 ? -22.041 -14.070 39.936 1.00 97.56 86 ASN A CA 1
ATOM 728 C C . ASN A 1 86 ? -22.154 -13.845 38.422 1.00 97.56 86 ASN A C 1
ATOM 730 O O . ASN A 1 86 ? -21.137 -13.619 37.762 1.00 97.56 86 ASN A O 1
ATOM 734 N N . GLN A 1 87 ? -23.372 -13.833 37.873 1.00 98.56 87 GLN A N 1
ATOM 735 C CA . GLN A 1 87 ? -23.613 -13.516 36.462 1.00 98.56 87 GLN A CA 1
ATOM 736 C C . GLN A 1 87 ? -23.209 -12.076 36.121 1.00 98.56 87 GLN A C 1
ATOM 738 O O . GLN A 1 87 ? -22.518 -11.861 35.125 1.00 98.56 87 GLN A O 1
ATOM 743 N N . ILE A 1 88 ? -23.568 -11.102 36.966 1.00 98.06 88 ILE A N 1
ATOM 744 C CA . ILE A 1 88 ? -23.156 -9.699 36.809 1.00 98.06 88 ILE A CA 1
ATOM 745 C C . ILE A 1 88 ? -21.628 -9.603 36.814 1.00 98.06 88 ILE A C 1
ATOM 747 O O . ILE A 1 88 ? -21.055 -9.057 35.876 1.00 98.06 88 ILE A O 1
ATOM 751 N N . SER A 1 89 ? -20.957 -10.218 37.792 1.00 98.19 89 SER A N 1
ATOM 752 C CA . SER A 1 89 ? -19.491 -10.214 37.869 1.00 98.19 89 SER A CA 1
ATOM 753 C C . SER A 1 89 ? -18.840 -10.859 36.642 1.00 98.19 89 SER A C 1
ATOM 755 O O . SER A 1 89 ? -17.810 -10.392 36.150 1.00 98.19 89 SER A O 1
ATOM 757 N N . HIS A 1 90 ? -19.427 -11.937 36.118 1.00 98.44 90 HIS A N 1
ATOM 758 C CA . HIS A 1 90 ? -18.932 -12.582 34.909 1.00 98.44 90 HIS A CA 1
ATOM 759 C C . HIS A 1 90 ? -19.065 -11.672 33.681 1.00 98.44 90 HIS A C 1
ATOM 761 O O . HIS A 1 90 ? -18.095 -11.502 32.940 1.00 98.44 90 HIS A O 1
ATOM 767 N N . LEU A 1 91 ? -20.230 -11.050 33.491 1.00 98.38 91 LEU A N 1
ATOM 768 C CA . LEU A 1 91 ? -20.469 -10.117 32.390 1.00 98.38 91 LEU A CA 1
ATOM 769 C C . LEU A 1 91 ? -19.586 -8.873 32.495 1.00 98.38 91 LEU A C 1
ATOM 771 O O . LEU A 1 91 ? -19.021 -8.443 31.495 1.00 98.38 91 LEU A O 1
ATOM 775 N N . GLU A 1 92 ? -19.391 -8.328 33.693 1.00 98.25 92 GLU A N 1
ATOM 776 C CA . GLU A 1 92 ? -18.478 -7.207 33.923 1.00 98.25 92 GLU A CA 1
ATOM 777 C C . GLU A 1 92 ? -17.046 -7.548 33.500 1.00 98.25 92 GLU A C 1
ATOM 779 O O . GLU A 1 92 ? -16.405 -6.742 32.826 1.00 98.25 92 GLU A O 1
ATOM 784 N N . LYS A 1 93 ? -16.563 -8.761 33.807 1.00 98.06 93 LYS A N 1
ATOM 785 C CA . LYS A 1 93 ? -15.251 -9.242 33.341 1.00 98.06 93 LYS A CA 1
ATOM 786 C C . LYS A 1 93 ? -15.185 -9.370 31.820 1.00 98.06 93 LYS A C 1
ATOM 788 O O . LYS A 1 93 ? -14.177 -9.006 31.223 1.00 98.06 93 LYS A O 1
ATOM 793 N N . GLN A 1 94 ? -16.238 -9.865 31.172 1.00 98.44 94 GLN A N 1
ATOM 794 C CA . GLN A 1 94 ? -16.272 -9.908 29.707 1.00 98.44 94 GLN A CA 1
ATOM 795 C C . GLN A 1 94 ? -16.250 -8.496 29.104 1.00 98.44 94 GLN A C 1
ATOM 797 O O . GLN A 1 94 ? -15.524 -8.240 28.145 1.00 98.44 94 GLN A O 1
ATOM 802 N N . ILE A 1 95 ? -16.993 -7.559 29.698 1.00 98.06 95 ILE A N 1
ATOM 803 C CA . ILE A 1 95 ? -17.045 -6.163 29.260 1.00 98.06 95 ILE A CA 1
ATOM 804 C C . ILE A 1 95 ? -15.679 -5.490 29.415 1.00 98.06 95 ILE A C 1
ATOM 806 O O . ILE A 1 95 ? -15.278 -4.734 28.530 1.00 98.06 95 ILE A O 1
ATOM 810 N N . THR A 1 96 ? -14.952 -5.725 30.510 1.00 97.94 96 THR A N 1
ATOM 811 C CA . THR A 1 96 ? -13.611 -5.147 30.679 1.00 97.94 96 THR A CA 1
ATOM 812 C C . THR A 1 96 ? -12.627 -5.708 29.661 1.00 97.94 96 THR A C 1
ATOM 814 O O . THR A 1 96 ? -11.907 -4.923 29.049 1.00 97.94 96 THR A O 1
ATOM 817 N N . LEU A 1 97 ? -12.649 -7.017 29.395 1.00 97.88 97 LEU A N 1
ATOM 818 C CA . LEU A 1 97 ? -11.818 -7.626 28.351 1.00 97.88 97 LEU A CA 1
ATOM 819 C C . LEU A 1 97 ? -12.120 -7.032 26.968 1.00 97.88 97 LEU A C 1
ATOM 821 O O . LEU A 1 97 ? -11.209 -6.551 26.294 1.00 97.88 97 LEU A O 1
ATOM 825 N N . ALA A 1 98 ? -13.397 -6.962 26.584 1.00 97.69 98 ALA A N 1
ATOM 826 C CA . ALA A 1 98 ? -13.809 -6.364 25.315 1.00 97.69 98 ALA A CA 1
ATOM 827 C C . ALA A 1 98 ? -13.402 -4.881 25.202 1.00 97.69 98 ALA A C 1
ATOM 829 O O . ALA A 1 98 ? -13.012 -4.419 24.131 1.00 97.69 98 ALA A O 1
ATOM 830 N N . LYS A 1 99 ? -13.444 -4.126 26.310 1.00 98.06 99 LYS A N 1
ATOM 831 C CA . LYS A 1 99 ? -12.953 -2.738 26.351 1.00 98.06 99 LYS A CA 1
ATOM 832 C C . LYS A 1 99 ? -11.448 -2.662 26.109 1.00 98.06 99 LYS A C 1
ATOM 834 O O . LYS A 1 99 ? -11.035 -1.848 25.293 1.00 98.06 99 LYS A O 1
ATOM 839 N N . THR A 1 100 ? -10.653 -3.520 26.751 1.00 97.12 100 THR A N 1
ATOM 840 C CA . THR A 1 100 ? -9.195 -3.536 26.536 1.00 97.12 100 THR A CA 1
ATOM 841 C C . THR A 1 100 ? -8.822 -3.903 25.103 1.00 97.12 100 THR A C 1
ATOM 843 O O . THR A 1 100 ? -7.930 -3.287 24.529 1.00 97.12 100 THR A O 1
ATOM 846 N N . GLU A 1 101 ? -9.538 -4.849 24.489 1.00 98.00 101 GLU A N 1
ATOM 847 C CA . GLU A 1 101 ? -9.330 -5.204 23.085 1.00 98.00 101 GLU A CA 1
ATOM 848 C C . GLU A 1 101 ? -9.686 -4.037 22.155 1.00 98.00 101 GLU A C 1
ATOM 850 O O . GLU A 1 101 ? -8.913 -3.692 21.263 1.00 98.00 101 GLU A O 1
ATOM 855 N N . ARG A 1 102 ? -10.825 -3.374 22.388 1.00 98.00 102 ARG A N 1
ATOM 856 C CA . ARG A 1 102 ? -11.193 -2.157 21.652 1.00 98.00 102 ARG A CA 1
ATOM 857 C C . ARG A 1 102 ? -10.110 -1.085 21.775 1.00 98.00 102 ARG A C 1
ATOM 859 O O . ARG A 1 102 ? -9.776 -0.465 20.770 1.00 98.00 102 ARG A O 1
ATOM 866 N N . ASP A 1 103 ? -9.600 -0.847 22.979 1.00 97.44 103 ASP A N 1
ATOM 867 C CA . ASP A 1 103 ? -8.584 0.181 23.224 1.00 97.44 103 ASP A CA 1
ATOM 868 C C . ASP A 1 103 ? -7.289 -0.137 22.476 1.00 97.44 103 ASP A C 1
ATOM 870 O O . ASP A 1 103 ? -6.777 0.725 21.766 1.00 97.44 103 ASP A O 1
ATOM 874 N N . TYR A 1 104 ? -6.853 -1.399 22.497 1.00 97.69 104 TYR A N 1
ATOM 875 C CA . TYR A 1 104 ? -5.735 -1.874 21.683 1.00 97.69 104 TYR A CA 1
ATOM 876 C C . TYR A 1 104 ? -5.945 -1.614 20.183 1.00 97.69 104 TYR A C 1
ATOM 878 O O . TYR A 1 104 ? -5.073 -1.066 19.507 1.00 97.69 104 TYR A O 1
ATOM 886 N N . TRP A 1 105 ? -7.114 -1.964 19.639 1.00 97.25 105 TRP A N 1
ATOM 887 C CA . TRP A 1 105 ? -7.398 -1.732 18.221 1.00 97.25 105 TRP A CA 1
ATOM 888 C C . TRP A 1 105 ? -7.479 -0.247 17.869 1.00 97.25 105 TRP A C 1
ATOM 890 O O . TRP A 1 105 ? -7.119 0.146 16.759 1.00 97.25 105 TRP A O 1
ATOM 900 N N . LEU A 1 106 ? -7.937 0.588 18.798 1.00 97.75 106 LEU A N 1
ATOM 901 C CA . LEU A 1 106 ? -8.009 2.031 18.615 1.00 97.75 106 LEU A CA 1
ATOM 902 C C . LEU A 1 106 ? -6.612 2.666 18.636 1.00 97.75 106 LEU A C 1
ATOM 904 O O . LEU A 1 106 ? -6.320 3.509 17.789 1.00 97.75 106 LEU A O 1
ATOM 908 N N . GLU A 1 107 ? -5.729 2.216 19.527 1.00 97.50 107 GLU A N 1
ATOM 909 C CA . GLU A 1 107 ? -4.308 2.581 19.527 1.00 97.50 107 GLU A CA 1
ATOM 910 C C . GLU A 1 107 ? -3.628 2.156 18.226 1.00 97.50 107 GLU A C 1
ATOM 912 O O . GLU A 1 107 ? -2.970 2.969 17.575 1.00 97.50 107 GLU A O 1
ATOM 917 N N . TYR A 1 108 ? -3.853 0.916 17.785 1.00 97.81 108 TYR A N 1
ATOM 918 C CA . TYR A 1 108 ? -3.320 0.445 16.513 1.00 97.81 108 TYR A CA 1
ATOM 919 C C . TYR A 1 108 ? -3.834 1.289 15.349 1.00 97.81 108 TYR A C 1
ATOM 921 O O . TYR A 1 108 ? -3.051 1.731 14.518 1.00 97.81 108 TYR A O 1
ATOM 929 N N . LYS A 1 109 ? -5.134 1.579 15.289 1.00 97.06 109 LYS A N 1
ATOM 930 C CA . LYS A 1 109 ? -5.710 2.405 14.224 1.00 97.06 109 LYS A CA 1
ATOM 931 C C . LYS A 1 109 ? -5.104 3.811 14.190 1.00 97.06 109 LYS A C 1
ATOM 933 O O . LYS A 1 109 ? -4.865 4.340 13.109 1.00 97.06 109 LYS A O 1
ATOM 938 N N . ASN A 1 110 ? -4.877 4.414 15.353 1.00 95.94 110 ASN A N 1
ATOM 939 C CA . ASN A 1 110 ? -4.436 5.803 15.440 1.00 95.94 110 ASN A CA 1
ATOM 940 C C . ASN A 1 110 ? -2.917 5.968 15.307 1.00 95.94 110 ASN A C 1
ATOM 942 O O . ASN A 1 110 ? -2.477 6.998 14.808 1.00 95.94 110 ASN A O 1
ATOM 946 N N . VAL A 1 111 ? -2.127 4.985 15.749 1.00 95.75 111 VAL A N 1
ATOM 947 C CA . VAL A 1 111 ? -0.657 5.074 15.806 1.00 95.75 111 VAL A CA 1
ATOM 948 C C . VAL A 1 111 ? 0.004 4.020 14.919 1.00 95.75 111 VAL A C 1
ATOM 950 O O . VAL A 1 111 ? 0.744 4.367 14.003 1.00 95.75 111 VAL A O 1
ATOM 953 N N . GLY A 1 112 ? -0.320 2.740 15.112 1.00 96.19 112 GLY A N 1
ATOM 954 C CA . GLY A 1 112 ? 0.307 1.653 14.348 1.00 96.19 112 GLY A CA 1
ATOM 955 C C . GLY A 1 112 ? -0.019 1.684 12.849 1.00 96.19 112 GLY A C 1
ATOM 956 O O . GLY A 1 112 ? 0.850 1.477 12.008 1.00 96.19 112 GLY A O 1
ATOM 957 N N . SER A 1 113 ? -1.264 1.991 12.485 1.00 97.25 113 SER A N 1
ATOM 958 C CA . SER A 1 113 ? -1.719 2.062 11.097 1.00 97.25 113 SER A CA 1
ATOM 959 C C . SER A 1 113 ? -1.008 3.157 10.299 1.00 97.25 113 SER A C 1
ATOM 961 O O . SER A 1 113 ? -0.561 2.842 9.196 1.00 97.25 113 SER A O 1
ATOM 963 N N . PRO A 1 114 ? -0.879 4.417 10.770 1.00 97.69 114 PRO A N 1
ATOM 964 C CA . PRO A 1 114 ? -0.130 5.423 10.024 1.00 97.69 114 PRO A CA 1
ATOM 965 C C . PRO A 1 114 ? 1.377 5.145 9.982 1.00 97.69 114 PRO A C 1
ATOM 967 O O . PRO A 1 114 ? 2.008 5.485 8.985 1.00 97.69 114 PRO A O 1
ATOM 970 N N . GLU A 1 115 ? 1.967 4.522 11.005 1.00 97.50 115 GLU A N 1
ATOM 971 C CA . GLU A 1 115 ? 3.378 4.104 10.971 1.00 97.50 115 GLU A CA 1
ATOM 972 C C . GLU A 1 115 ? 3.623 3.030 9.909 1.00 97.50 115 GLU A C 1
ATOM 974 O O . GLU A 1 115 ? 4.483 3.205 9.044 1.00 97.50 115 GLU A O 1
ATOM 979 N N . HIS A 1 116 ? 2.808 1.972 9.894 1.00 97.94 116 HIS A N 1
ATOM 980 C CA . HIS A 1 116 ? 2.879 0.955 8.847 1.00 97.94 116 HIS A CA 1
ATOM 981 C C . HIS A 1 116 ? 2.567 1.529 7.465 1.00 97.94 116 HIS A C 1
ATOM 983 O O . HIS A 1 116 ? 3.226 1.162 6.500 1.00 97.94 116 HIS A O 1
ATOM 989 N N . ALA A 1 117 ? 1.615 2.460 7.350 1.00 98.19 117 ALA A N 1
ATOM 990 C CA . ALA A 1 117 ? 1.325 3.122 6.080 1.00 98.19 117 ALA A CA 1
ATOM 991 C C . ALA A 1 117 ? 2.539 3.905 5.556 1.00 98.19 117 ALA A C 1
ATOM 993 O O . ALA A 1 117 ? 2.861 3.802 4.375 1.00 98.19 117 ALA A O 1
ATOM 994 N N . LYS A 1 118 ? 3.254 4.630 6.428 1.00 97.62 118 LYS A N 1
ATOM 995 C CA . LYS A 1 118 ? 4.508 5.311 6.064 1.00 97.62 118 LYS A CA 1
ATOM 996 C C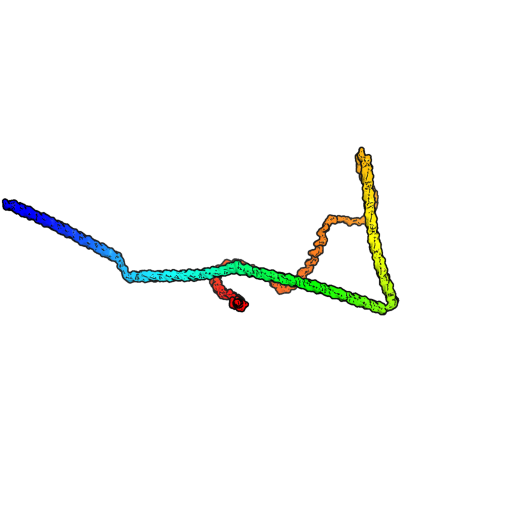 . LYS A 1 118 ? 5.586 4.319 5.645 1.00 97.62 118 LYS A C 1
ATOM 998 O O . LYS A 1 118 ? 6.253 4.544 4.645 1.00 97.62 118 LYS A O 1
ATOM 1003 N N . GLN A 1 119 ? 5.747 3.218 6.375 1.00 98.31 119 GLN A N 1
ATOM 1004 C CA . GLN A 1 119 ? 6.738 2.201 6.028 1.00 98.31 119 GLN A CA 1
ATOM 1005 C C . GLN A 1 119 ? 6.432 1.541 4.679 1.00 98.31 119 GLN A C 1
ATOM 1007 O O . GLN A 1 119 ? 7.332 1.363 3.866 1.00 98.31 119 GLN A O 1
ATOM 1012 N N . ILE A 1 120 ? 5.163 1.221 4.418 1.00 98.31 120 ILE A N 1
ATOM 1013 C CA . ILE A 1 120 ? 4.719 0.688 3.126 1.00 98.31 120 ILE A CA 1
ATOM 1014 C C . ILE A 1 120 ? 4.997 1.700 2.012 1.00 98.31 120 ILE A C 1
ATOM 1016 O O . ILE A 1 120 ? 5.529 1.310 0.979 1.00 98.31 120 ILE A O 1
ATOM 1020 N N . HIS A 1 121 ? 4.693 2.981 2.230 1.00 98.44 121 HIS A N 1
ATOM 1021 C CA . HIS A 1 121 ? 4.960 4.040 1.258 1.00 98.44 121 HIS A CA 1
ATOM 1022 C C . HIS A 1 121 ? 6.449 4.144 0.916 1.00 98.44 121 HIS A C 1
ATOM 1024 O O . HIS A 1 121 ?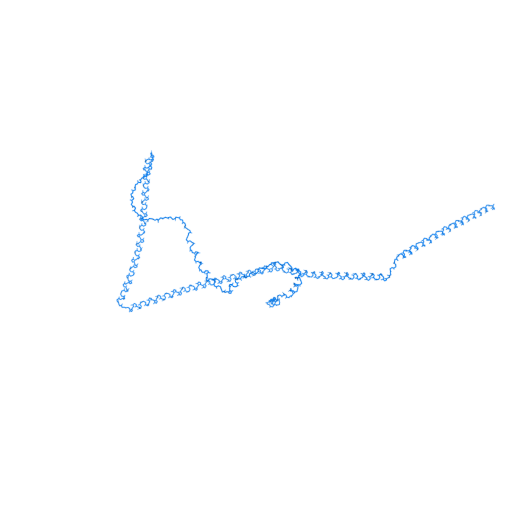 6.803 4.109 -0.256 1.00 98.44 121 HIS A O 1
ATOM 1030 N N . LEU A 1 122 ? 7.320 4.194 1.928 1.00 98.44 122 LEU A N 1
ATOM 1031 C CA . LEU A 1 122 ? 8.770 4.260 1.724 1.00 98.44 122 LEU A CA 1
ATOM 1032 C C . LEU A 1 122 ? 9.285 3.051 0.936 1.00 98.44 122 LEU A C 1
ATOM 1034 O O . LEU A 1 122 ? 10.036 3.212 -0.018 1.00 98.44 122 LEU A O 1
ATOM 1038 N N . LEU A 1 123 ? 8.831 1.841 1.277 1.00 98.44 123 LEU A N 1
ATOM 1039 C CA . LEU A 1 123 ? 9.210 0.634 0.538 1.00 98.44 123 LEU A CA 1
ATOM 1040 C C . LEU A 1 123 ? 8.697 0.654 -0.908 1.00 98.44 123 LEU A C 1
ATOM 1042 O O . LEU A 1 123 ? 9.387 0.196 -1.815 1.00 98.44 123 LEU A O 1
ATOM 1046 N N . GLN A 1 124 ? 7.497 1.184 -1.148 1.00 98.31 124 GLN A N 1
ATOM 1047 C CA . GLN A 1 124 ? 6.961 1.349 -2.500 1.00 98.31 124 GLN A CA 1
ATOM 1048 C C . GLN A 1 124 ? 7.772 2.367 -3.313 1.00 98.31 124 GLN A C 1
ATOM 1050 O O . GLN A 1 124 ? 8.050 2.114 -4.486 1.00 98.31 124 GLN A O 1
ATOM 1055 N N . GLU A 1 125 ? 8.189 3.474 -2.698 1.00 98.25 125 GLU A N 1
ATOM 1056 C CA . GLU A 1 125 ? 9.078 4.461 -3.317 1.00 98.25 125 GLU A CA 1
ATOM 1057 C C . GLU A 1 125 ? 10.449 3.857 -3.635 1.00 98.25 125 GLU A C 1
ATOM 1059 O O . GLU A 1 125 ? 10.928 3.999 -4.758 1.00 98.25 125 GLU A O 1
ATOM 1064 N N . GLU A 1 126 ? 11.057 3.115 -2.706 1.00 98.50 126 GLU A N 1
ATOM 1065 C CA . GLU A 1 126 ? 12.333 2.422 -2.925 1.00 98.50 126 GLU A CA 1
ATOM 1066 C C . GLU A 1 126 ? 12.253 1.415 -4.079 1.00 98.50 126 GLU A C 1
ATOM 1068 O O . GLU A 1 126 ? 13.146 1.376 -4.927 1.00 98.50 126 GLU A O 1
ATOM 1073 N N . ILE A 1 127 ? 11.168 0.636 -4.158 1.00 98.31 127 ILE A N 1
ATOM 1074 C CA . ILE A 1 127 ? 10.913 -0.271 -5.286 1.00 98.31 127 ILE A CA 1
ATOM 1075 C C . ILE A 1 127 ? 10.788 0.522 -6.594 1.00 98.31 127 ILE A C 1
ATOM 1077 O O . ILE A 1 127 ? 11.359 0.119 -7.609 1.00 98.31 127 ILE A O 1
ATOM 1081 N N . GLY A 1 128 ? 10.081 1.656 -6.578 1.00 98.50 128 GLY A N 1
ATOM 1082 C CA . GLY A 1 128 ? 9.934 2.539 -7.735 1.00 98.50 128 GLY A CA 1
ATOM 1083 C C . GLY A 1 128 ? 11.270 3.104 -8.221 1.00 98.50 128 GLY A C 1
ATOM 1084 O O . GLY A 1 128 ? 11.594 2.992 -9.403 1.00 98.50 128 GLY A O 1
ATOM 1085 N N . HIS A 1 129 ? 12.081 3.641 -7.309 1.00 98.31 129 HIS A N 1
ATOM 1086 C CA . HIS A 1 129 ? 13.422 4.142 -7.610 1.00 98.31 129 HIS A CA 1
ATOM 1087 C C . HIS A 1 129 ? 14.342 3.037 -8.127 1.00 98.31 129 HIS A C 1
ATOM 1089 O O . HIS A 1 129 ? 15.070 3.231 -9.097 1.00 98.31 129 HIS A O 1
ATOM 1095 N N . MET A 1 130 ? 14.293 1.851 -7.521 1.00 98.19 130 MET A N 1
ATOM 1096 C CA . MET A 1 130 ? 15.080 0.711 -7.973 1.00 98.19 130 MET A CA 1
ATOM 1097 C C . MET A 1 130 ? 14.685 0.287 -9.394 1.00 98.19 130 MET A C 1
ATOM 1099 O O . MET A 1 130 ? 15.563 0.047 -10.222 1.00 98.19 130 MET A O 1
ATOM 1103 N N . ALA A 1 131 ? 13.387 0.251 -9.706 1.00 98.19 131 ALA A N 1
ATOM 1104 C CA . ALA A 1 131 ? 12.898 -0.044 -11.049 1.00 98.19 131 ALA A CA 1
ATOM 1105 C C . ALA A 1 131 ? 13.362 1.003 -12.077 1.00 98.19 131 ALA A C 1
ATOM 1107 O O . ALA A 1 131 ? 13.851 0.626 -13.141 1.00 98.19 131 ALA A O 1
ATOM 1108 N N . GLN A 1 132 ? 13.279 2.296 -11.746 1.00 98.31 132 GLN A N 1
ATOM 1109 C CA . GLN A 1 132 ? 13.784 3.382 -12.597 1.00 98.31 132 GLN A CA 1
ATOM 1110 C C . GLN A 1 132 ? 15.285 3.229 -12.863 1.00 98.31 132 GLN A C 1
ATOM 1112 O O . GLN A 1 132 ? 15.703 3.179 -14.020 1.00 98.31 132 GLN A O 1
ATOM 1117 N N . ASN A 1 133 ? 16.085 3.018 -11.817 1.00 98.44 133 ASN A N 1
ATOM 1118 C CA . ASN A 1 133 ? 17.524 2.791 -11.954 1.00 98.44 133 ASN A CA 1
ATOM 1119 C C . ASN A 1 133 ? 17.824 1.588 -12.861 1.00 98.44 133 ASN A C 1
ATOM 1121 O O . ASN A 1 133 ? 18.712 1.653 -13.710 1.00 98.44 133 ASN A O 1
ATOM 1125 N N . PHE A 1 134 ? 17.071 0.491 -12.729 1.00 98.25 134 PHE A N 1
ATOM 1126 C CA . PHE A 1 134 ? 17.220 -0.660 -13.619 1.00 98.25 134 PHE A CA 1
ATOM 1127 C C . PHE A 1 134 ? 16.898 -0.318 -15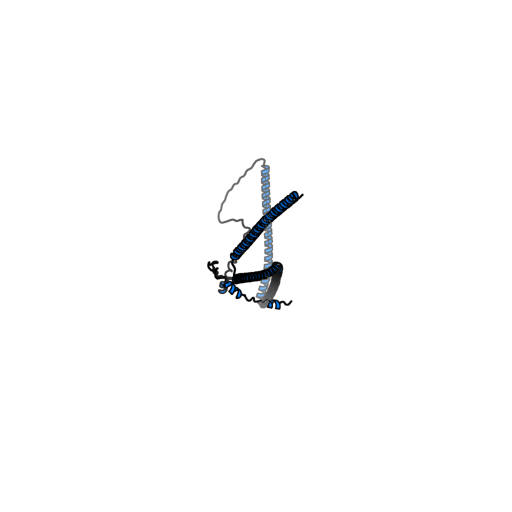.075 1.00 98.25 134 PHE A C 1
ATOM 1129 O O . PHE A 1 134 ? 17.631 -0.752 -15.965 1.00 98.25 134 PHE A O 1
ATOM 1136 N N . THR A 1 135 ? 15.846 0.464 -15.333 1.00 98.12 135 THR A N 1
ATOM 1137 C CA . THR A 1 135 ? 15.523 0.903 -16.698 1.00 98.12 135 THR A CA 1
ATOM 1138 C C . THR A 1 135 ? 16.624 1.781 -17.285 1.00 98.12 135 THR A C 1
ATOM 1140 O O . THR A 1 135 ? 17.080 1.501 -18.390 1.00 98.12 135 THR A O 1
ATOM 1143 N N . GLU A 1 136 ? 17.142 2.752 -16.530 1.00 98.38 136 GLU A N 1
ATOM 1144 C CA . GLU A 1 136 ? 18.221 3.640 -16.977 1.00 98.38 136 GLU A CA 1
ATOM 1145 C C . GLU A 1 136 ? 19.509 2.869 -17.290 1.00 98.38 136 GLU A C 1
ATOM 1147 O O . GLU A 1 136 ? 20.134 3.068 -18.337 1.00 98.38 136 GLU A O 1
ATOM 1152 N N . ILE A 1 137 ? 19.887 1.935 -16.411 1.00 98.31 137 ILE A N 1
ATOM 1153 C CA . ILE A 1 137 ? 21.047 1.060 -16.602 1.00 98.31 137 ILE A CA 1
ATOM 1154 C C . ILE A 1 137 ? 20.862 0.194 -17.855 1.00 98.31 137 ILE A C 1
ATOM 1156 O O . ILE A 1 137 ? 21.778 0.080 -18.674 1.00 98.31 137 ILE A O 1
ATOM 1160 N N . ASN A 1 138 ? 19.680 -0.397 -18.035 1.00 98.00 138 ASN A N 1
ATOM 1161 C CA . ASN A 1 138 ? 19.376 -1.223 -19.199 1.00 98.00 138 ASN A CA 1
ATOM 1162 C C . ASN A 1 138 ? 19.419 -0.407 -20.498 1.00 98.00 138 ASN A C 1
ATOM 1164 O O . ASN A 1 138 ? 20.008 -0.838 -21.487 1.00 98.00 138 ASN A O 1
ATOM 1168 N N . GLU A 1 139 ? 18.857 0.800 -20.500 1.00 98.12 139 GLU A N 1
ATOM 1169 C CA . GLU A 1 139 ? 18.938 1.709 -21.639 1.00 98.12 139 GLU A CA 1
ATOM 1170 C C . GLU A 1 139 ? 20.382 2.102 -21.961 1.00 98.12 139 GLU A C 1
ATOM 1172 O O . GLU A 1 139 ? 20.767 2.118 -23.131 1.00 98.12 139 GLU A O 1
ATOM 1177 N N . HIS A 1 140 ? 21.204 2.391 -20.949 1.00 98.25 140 HIS A N 1
ATOM 1178 C CA . HIS A 1 140 ? 22.627 2.660 -21.138 1.00 98.25 140 HIS A CA 1
ATOM 1179 C C . HIS A 1 140 ? 23.340 1.473 -21.802 1.00 98.25 140 HIS A C 1
ATOM 1181 O O . HIS A 1 140 ? 24.048 1.660 -22.795 1.00 98.25 140 HIS A O 1
ATOM 1187 N N . PHE A 1 141 ? 23.118 0.249 -21.314 1.00 98.19 141 PHE A N 1
ATOM 1188 C CA . PHE A 1 141 ? 23.706 -0.945 -21.921 1.00 98.19 141 PHE A CA 1
ATOM 1189 C C . PHE A 1 141 ? 23.202 -1.186 -23.342 1.00 98.19 141 PHE A C 1
ATOM 1191 O O . PHE A 1 141 ? 24.012 -1.463 -24.223 1.00 98.19 141 PHE A O 1
ATOM 1198 N N . ASN A 1 142 ? 21.909 -1.002 -23.602 1.00 98.12 142 ASN A N 1
ATOM 1199 C CA . ASN A 1 142 ? 21.341 -1.142 -24.941 1.00 98.12 142 ASN A CA 1
ATOM 1200 C C . ASN A 1 142 ? 21.937 -0.130 -25.924 1.00 98.12 142 ASN A C 1
ATOM 1202 O O . ASN A 1 142 ? 22.341 -0.511 -27.023 1.00 98.12 142 ASN A O 1
ATOM 1206 N N . ARG A 1 143 ? 22.061 1.145 -25.529 1.00 98.06 143 ARG A N 1
ATOM 1207 C CA . ARG A 1 143 ? 22.728 2.174 -26.344 1.00 98.06 143 ARG A CA 1
ATOM 1208 C C . ARG A 1 143 ? 24.185 1.801 -26.613 1.00 98.06 143 ARG A C 1
ATOM 1210 O O . ARG A 1 143 ? 24.626 1.871 -27.756 1.00 98.06 143 ARG A O 1
ATOM 1217 N N . ASN A 1 144 ? 24.921 1.368 -25.591 1.00 98.19 144 ASN A N 1
ATOM 1218 C CA . ASN A 1 144 ? 26.327 0.994 -25.734 1.00 98.19 144 ASN A CA 1
ATOM 1219 C C . ASN A 1 144 ? 26.523 -0.228 -26.650 1.00 98.19 144 ASN A C 1
ATOM 1221 O O . ASN A 1 144 ? 27.390 -0.224 -27.526 1.00 98.19 144 ASN A O 1
ATOM 1225 N N . LEU A 1 145 ? 25.683 -1.255 -26.499 1.00 98.00 145 LEU A N 1
ATOM 1226 C CA . LEU A 1 145 ? 25.686 -2.430 -27.368 1.00 98.00 145 LEU A CA 1
ATOM 1227 C C . LEU A 1 145 ? 25.358 -2.050 -28.811 1.00 98.00 145 LEU A C 1
ATOM 1229 O O . LEU A 1 145 ? 26.051 -2.498 -29.722 1.00 98.00 145 LEU A O 1
ATOM 1233 N N . LYS A 1 146 ? 24.360 -1.185 -29.018 1.00 98.31 146 LYS A N 1
ATOM 1234 C CA . LYS A 1 146 ? 23.996 -0.680 -30.344 1.00 98.31 146 LYS A CA 1
ATOM 1235 C C . LYS A 1 146 ? 25.162 0.061 -31.003 1.00 98.31 146 LYS A C 1
ATOM 1237 O O . LYS A 1 146 ? 25.548 -0.306 -32.106 1.00 98.31 146 LYS A O 1
ATOM 1242 N N . MET A 1 147 ? 25.784 1.011 -30.302 1.00 98.06 147 MET A N 1
ATOM 1243 C CA . MET A 1 147 ? 26.951 1.743 -30.814 1.00 98.06 147 MET A CA 1
ATOM 1244 C C . MET A 1 147 ? 28.132 0.815 -31.122 1.00 98.06 147 MET A C 1
ATOM 1246 O O . MET A 1 147 ? 28.809 0.975 -32.135 1.00 98.06 147 MET A O 1
ATOM 1250 N N . THR A 1 148 ? 28.388 -0.174 -30.263 1.00 97.62 148 THR A N 1
ATOM 1251 C CA . THR A 1 148 ? 29.471 -1.143 -30.483 1.00 97.62 148 THR A CA 1
ATOM 1252 C C . THR A 1 148 ? 29.183 -2.023 -31.699 1.00 97.62 148 THR A C 1
ATOM 1254 O O . THR A 1 148 ? 30.082 -2.264 -32.501 1.00 97.62 148 THR A O 1
ATOM 1257 N N . LYS A 1 149 ? 27.933 -2.468 -31.870 1.00 98.44 149 LYS A N 1
ATOM 1258 C CA . LYS A 1 149 ? 27.496 -3.245 -33.032 1.00 98.44 149 LYS A CA 1
ATOM 1259 C C . LYS A 1 149 ? 27.640 -2.444 -34.324 1.00 98.44 149 LYS A C 1
ATOM 1261 O O . LYS A 1 149 ? 28.270 -2.937 -35.249 1.00 98.44 149 LYS A O 1
ATOM 1266 N N . GLU A 1 150 ? 27.145 -1.209 -34.355 1.00 98.12 150 GLU A N 1
ATOM 1267 C CA . GLU A 1 150 ? 27.277 -0.307 -35.507 1.00 98.12 150 GLU A CA 1
ATOM 1268 C C . GLU A 1 150 ? 28.751 -0.065 -35.856 1.00 98.12 150 GLU A C 1
ATOM 1270 O O . GLU A 1 150 ? 29.135 -0.095 -37.022 1.00 98.12 150 GLU A O 1
ATOM 1275 N N . LYS A 1 151 ? 29.616 0.109 -34.849 1.00 98.44 151 LYS A N 1
ATOM 1276 C CA . LYS A 1 151 ? 31.058 0.250 -35.071 1.00 98.44 151 LYS A CA 1
ATOM 1277 C C . LYS A 1 151 ? 31.677 -1.014 -35.672 1.00 98.44 151 LYS A C 1
ATOM 1279 O O . LYS A 1 151 ? 32.478 -0.906 -36.598 1.00 98.44 151 LYS A O 1
ATOM 1284 N N . ILE A 1 152 ? 31.314 -2.194 -35.164 1.00 97.94 152 ILE A N 1
ATOM 1285 C CA . ILE A 1 152 ? 31.770 -3.473 -35.725 1.00 97.94 152 ILE A CA 1
ATOM 1286 C C . ILE A 1 152 ? 31.283 -3.606 -37.168 1.00 97.94 152 ILE A C 1
ATOM 1288 O O . ILE A 1 152 ? 32.098 -3.895 -38.035 1.00 97.94 152 ILE A O 1
ATOM 1292 N N . GLU A 1 153 ? 30.004 -3.343 -37.442 1.00 97.75 153 GLU A N 1
ATOM 1293 C CA . GLU A 1 153 ? 29.422 -3.384 -38.789 1.00 97.75 153 GLU A CA 1
ATOM 1294 C C . GLU A 1 153 ? 30.209 -2.474 -39.746 1.00 97.75 153 GLU A C 1
ATOM 1296 O O . GLU A 1 153 ? 30.717 -2.949 -40.762 1.00 97.75 153 GLU A O 1
ATOM 1301 N N . GLN A 1 154 ? 30.460 -1.219 -39.366 1.00 98.12 154 GLN A N 1
ATOM 1302 C CA . GLN A 1 154 ? 31.259 -0.285 -40.165 1.00 98.12 154 GLN A CA 1
ATOM 1303 C C . GLN A 1 154 ? 32.716 -0.732 -40.368 1.00 98.12 154 GLN A C 1
ATOM 1305 O O . GLN A 1 154 ? 33.295 -0.529 -41.436 1.00 98.12 154 GLN A O 1
ATOM 1310 N N . GLU A 1 155 ? 33.370 -1.289 -39.346 1.00 97.81 155 GLU A N 1
ATOM 1311 C CA . GLU A 1 155 ? 34.731 -1.822 -39.488 1.00 97.81 155 GLU A CA 1
ATOM 1312 C C . GLU A 1 155 ? 34.759 -3.063 -40.388 1.00 97.81 155 GLU A C 1
ATOM 1314 O O . GLU A 1 155 ? 35.698 -3.233 -41.170 1.00 97.81 155 GLU A O 1
ATOM 1319 N N . THR A 1 156 ? 33.743 -3.925 -40.300 1.00 97.38 156 THR A N 1
ATOM 1320 C CA . THR A 1 156 ? 33.617 -5.103 -41.164 1.00 97.38 156 THR A CA 1
ATOM 1321 C C . THR A 1 156 ? 33.349 -4.713 -42.609 1.00 97.38 156 THR A C 1
ATOM 1323 O O . THR A 1 156 ? 33.993 -5.268 -43.494 1.00 97.38 156 THR A O 1
ATOM 1326 N N . GLU A 1 157 ? 32.496 -3.719 -42.853 1.00 97.50 157 GLU A N 1
ATOM 1327 C CA . GLU A 1 157 ? 32.219 -3.177 -44.183 1.00 97.50 157 GLU A CA 1
ATOM 1328 C C . GLU A 1 157 ? 33.491 -2.616 -44.820 1.00 97.50 157 GLU A C 1
ATOM 1330 O O . GLU A 1 157 ? 33.903 -3.089 -45.876 1.00 97.50 157 GLU A O 1
ATOM 1335 N N . ARG A 1 158 ? 34.217 -1.740 -44.111 1.00 97.38 158 ARG A N 1
ATOM 1336 C CA . ARG A 1 158 ? 35.502 -1.207 -44.599 1.00 97.38 158 ARG A CA 1
ATOM 1337 C C . ARG A 1 158 ? 36.516 -2.302 -44.925 1.00 97.38 158 ARG A C 1
ATOM 1339 O O . ARG A 1 158 ? 37.235 -2.204 -45.916 1.00 97.38 158 ARG A O 1
ATOM 1346 N N . LYS A 1 159 ? 36.604 -3.349 -44.096 1.00 96.75 159 LYS A N 1
ATOM 1347 C CA . LYS A 1 159 ? 37.496 -4.492 -44.356 1.00 96.75 159 LYS A CA 1
ATOM 1348 C C . LYS A 1 159 ? 37.049 -5.298 -45.576 1.00 96.75 159 LYS A C 1
ATOM 1350 O O . LYS A 1 159 ? 37.905 -5.723 -46.352 1.00 96.75 159 LYS A O 1
ATOM 1355 N N . MET A 1 160 ? 35.745 -5.514 -45.751 1.00 96.75 160 MET A N 1
ATOM 1356 C CA . MET A 1 160 ? 35.195 -6.178 -46.935 1.00 96.75 160 MET A CA 1
ATOM 1357 C C . MET A 1 160 ? 35.464 -5.369 -48.203 1.00 96.75 160 MET A C 1
ATOM 1359 O O . MET A 1 160 ? 35.903 -5.951 -49.190 1.00 96.75 160 MET A O 1
ATOM 1363 N N . ASP A 1 161 ? 35.269 -4.051 -48.169 1.00 96.50 161 ASP A N 1
ATOM 1364 C CA . ASP A 1 161 ? 35.517 -3.157 -49.302 1.00 96.50 161 ASP A CA 1
ATOM 1365 C C . ASP A 1 161 ? 36.993 -3.140 -49.692 1.00 96.50 161 ASP A C 1
ATOM 1367 O O . ASP A 1 161 ? 37.314 -3.406 -50.846 1.00 96.50 161 ASP A O 1
ATOM 1371 N N . MET A 1 162 ? 37.894 -2.972 -48.720 1.00 96.88 162 MET A N 1
ATOM 1372 C CA . MET A 1 162 ? 39.341 -3.065 -48.946 1.00 96.88 162 MET A CA 1
ATOM 1373 C C . MET A 1 162 ? 39.730 -4.418 -49.557 1.00 96.88 162 MET A C 1
ATOM 1375 O O . MET A 1 162 ? 40.531 -4.492 -50.485 1.00 96.88 162 MET A O 1
ATOM 1379 N N . THR A 1 163 ? 39.147 -5.513 -49.063 1.00 95.94 163 THR A N 1
ATOM 1380 C CA . THR A 1 163 ? 39.413 -6.850 -49.615 1.00 95.94 163 THR A CA 1
ATOM 1381 C C . THR A 1 163 ? 38.876 -6.979 -51.041 1.00 95.94 163 THR A C 1
ATOM 1383 O O . THR A 1 163 ? 39.541 -7.572 -51.889 1.00 95.94 163 THR A O 1
ATOM 1386 N N . ARG A 1 164 ? 37.700 -6.404 -51.329 1.00 96.69 164 ARG A N 1
ATOM 1387 C CA . ARG A 1 164 ? 37.107 -6.369 -52.670 1.00 96.69 164 ARG A CA 1
ATOM 1388 C C . ARG A 1 164 ? 37.996 -5.586 -53.629 1.00 96.69 164 ARG A C 1
ATOM 1390 O O . ARG A 1 164 ? 38.309 -6.104 -54.692 1.00 96.69 164 ARG A O 1
ATOM 1397 N N . GLU A 1 165 ? 38.458 -4.402 -53.236 1.00 94.62 165 GLU A N 1
ATOM 1398 C CA . GLU A 1 165 ? 39.392 -3.579 -54.011 1.00 94.62 165 GLU A CA 1
ATOM 1399 C C . GLU A 1 165 ? 40.688 -4.339 -54.305 1.00 94.62 165 GLU A C 1
ATOM 1401 O O . GLU A 1 165 ? 41.074 -4.479 -55.466 1.00 94.62 165 GLU A O 1
ATOM 1406 N N . MET A 1 166 ? 41.317 -4.927 -53.284 1.00 94.50 166 MET A N 1
ATOM 1407 C CA . MET A 1 166 ? 42.527 -5.732 -53.467 1.00 94.50 166 MET A CA 1
ATOM 1408 C C . MET A 1 166 ? 42.304 -6.915 -54.417 1.00 94.50 166 MET A C 1
ATOM 1410 O O . MET A 1 166 ? 43.142 -7.160 -55.282 1.00 94.50 166 MET A O 1
ATOM 1414 N N . ALA A 1 167 ? 41.167 -7.611 -54.311 1.00 94.75 167 ALA A N 1
ATOM 1415 C CA . ALA A 1 167 ? 40.810 -8.691 -55.228 1.00 94.75 167 ALA A CA 1
ATOM 1416 C C . ALA A 1 167 ? 40.586 -8.186 -56.663 1.00 94.75 167 ALA A C 1
ATOM 1418 O O . ALA A 1 167 ? 41.016 -8.839 -57.610 1.00 94.75 167 ALA A O 1
ATOM 1419 N N . THR A 1 168 ? 39.957 -7.017 -56.842 1.00 90.69 168 THR A N 1
ATOM 1420 C CA . THR A 1 168 ? 39.796 -6.417 -58.176 1.00 90.69 168 THR A CA 1
ATOM 1421 C C . THR A 1 168 ? 41.130 -6.005 -58.790 1.00 90.69 168 THR A C 1
ATOM 1423 O O . THR A 1 168 ? 41.355 -6.280 -59.964 1.00 90.69 168 THR A O 1
ATOM 1426 N N . LEU A 1 169 ? 42.043 -5.416 -58.013 1.00 89.75 169 LEU A N 1
ATOM 1427 C CA . LEU A 1 169 ? 43.375 -5.036 -58.489 1.00 89.75 169 LEU A CA 1
ATOM 1428 C C . LEU A 1 169 ? 44.205 -6.260 -58.888 1.00 89.75 169 LEU A C 1
ATOM 1430 O O . LEU A 1 169 ? 44.853 -6.248 -59.936 1.00 89.75 169 LEU A O 1
ATOM 1434 N N . ASP A 1 170 ? 44.167 -7.320 -58.079 1.00 92.31 170 ASP A N 1
ATOM 1435 C CA . ASP A 1 170 ? 44.854 -8.573 -58.395 1.00 92.31 170 ASP A CA 1
ATOM 1436 C C . ASP A 1 170 ? 44.261 -9.230 -59.652 1.00 92.31 170 ASP A C 1
ATOM 1438 O O . ASP A 1 170 ? 44.999 -9.627 -60.552 1.00 92.31 170 ASP A O 1
ATOM 1442 N N . ALA A 1 171 ? 42.931 -9.238 -59.793 1.00 89.94 171 ALA A N 1
ATOM 1443 C CA . ALA A 1 171 ? 42.268 -9.717 -61.004 1.00 89.94 171 ALA A CA 1
ATOM 1444 C C . ALA A 1 171 ? 42.687 -8.915 -62.246 1.00 89.94 171 ALA A C 1
ATOM 1446 O O . ALA A 1 171 ? 43.093 -9.511 -63.240 1.00 89.94 171 ALA A O 1
ATOM 1447 N N . VAL A 1 172 ? 42.666 -7.577 -62.184 1.00 87.69 172 VAL A N 1
ATOM 1448 C CA . VAL A 1 172 ? 43.092 -6.702 -63.293 1.00 87.69 172 VAL A CA 1
ATOM 1449 C C . VAL A 1 172 ? 44.539 -6.978 -63.695 1.00 87.69 172 VAL A C 1
ATOM 1451 O O . VAL A 1 172 ? 44.838 -7.054 -64.886 1.00 87.69 172 VAL A O 1
ATOM 1454 N N . LYS A 1 173 ? 45.436 -7.208 -62.730 1.00 85.94 173 LYS A N 1
ATOM 1455 C CA . LYS A 1 173 ? 46.841 -7.553 -62.996 1.00 85.94 173 LYS A CA 1
ATOM 1456 C C . LYS A 1 173 ? 46.998 -8.844 -63.811 1.00 85.94 173 LYS A C 1
ATOM 1458 O O . LYS A 1 173 ? 47.972 -8.970 -64.551 1.00 85.94 173 LYS A O 1
ATOM 1463 N N . HIS A 1 174 ? 46.062 -9.782 -63.679 1.00 86.62 174 HIS A N 1
ATOM 1464 C CA . HIS A 1 174 ? 46.071 -11.068 -64.377 1.00 86.62 174 HIS A CA 1
ATOM 1465 C C . HIS A 1 174 ? 45.309 -11.076 -65.719 1.00 86.62 174 HIS A C 1
ATOM 1467 O O . HIS A 1 174 ? 45.347 -12.089 -66.417 1.00 86.62 174 HIS A O 1
ATOM 1473 N N . ILE A 1 175 ? 44.655 -9.972 -66.099 1.00 88.62 175 ILE A N 1
ATOM 1474 C CA . ILE A 1 175 ? 43.973 -9.791 -67.394 1.00 88.62 175 ILE A CA 1
ATOM 1475 C C . ILE A 1 175 ? 44.988 -9.440 -68.510 1.00 88.62 175 ILE A C 1
ATOM 1477 O O . ILE A 1 175 ? 46.120 -9.039 -68.237 1.00 88.62 175 ILE A O 1
ATOM 1481 N N . ASP A 1 176 ? 44.610 -9.626 -69.779 1.00 91.38 176 ASP A N 1
ATOM 1482 C CA . ASP A 1 176 ? 45.420 -9.270 -70.946 1.00 91.38 176 ASP A CA 1
ATOM 1483 C C . ASP A 1 176 ? 45.659 -7.752 -71.088 1.00 91.38 176 ASP A C 1
ATOM 1485 O O . ASP A 1 176 ? 44.913 -6.911 -70.586 1.00 91.38 176 ASP A O 1
ATOM 1489 N N . LEU A 1 177 ? 46.733 -7.397 -71.801 1.00 87.44 177 LEU A N 1
ATOM 1490 C CA . LEU A 1 177 ? 47.197 -6.013 -71.956 1.00 87.44 177 LEU A CA 1
ATOM 1491 C C . LEU A 1 177 ? 46.200 -5.098 -72.682 1.00 87.44 177 LEU A C 1
ATOM 1493 O O . LEU A 1 177 ? 46.210 -3.897 -72.418 1.00 87.44 177 LEU A O 1
ATOM 1497 N N . GLU A 1 178 ? 45.391 -5.627 -73.604 1.00 88.12 178 GLU A N 1
ATOM 1498 C CA . GLU A 1 178 ? 44.410 -4.822 -74.344 1.00 88.12 178 GLU A CA 1
ATOM 1499 C C . GLU A 1 178 ? 43.237 -4.461 -73.431 1.00 88.12 178 GLU A C 1
ATOM 1501 O O . GLU A 1 178 ? 42.946 -3.282 -73.231 1.00 88.12 178 GLU A O 1
ATOM 1506 N N . SER A 1 179 ? 42.671 -5.460 -72.753 1.00 87.12 179 SER A N 1
ATOM 1507 C CA . SER A 1 179 ? 41.617 -5.248 -71.759 1.00 87.12 179 SER A CA 1
ATOM 1508 C C . SER A 1 179 ? 42.062 -4.334 -70.604 1.00 87.12 179 SER A C 1
ATOM 1510 O O . SER A 1 179 ? 41.273 -3.529 -70.115 1.00 87.12 179 SER A O 1
ATOM 1512 N N . GLN A 1 180 ? 43.330 -4.390 -70.165 1.00 85.56 180 GLN A N 1
ATOM 1513 C CA . GLN A 1 180 ? 43.852 -3.455 -69.153 1.00 85.56 180 GLN A CA 1
ATOM 1514 C C . GLN A 1 180 ? 43.820 -1.992 -69.621 1.00 85.56 180 GLN A C 1
ATOM 1516 O O . GLN A 1 180 ? 43.469 -1.109 -68.834 1.00 85.56 180 GLN A O 1
ATOM 1521 N N . LYS A 1 181 ? 44.178 -1.722 -70.884 1.00 87.56 181 LYS A N 1
ATOM 1522 C CA . LYS A 1 181 ? 44.121 -0.366 -71.452 1.00 87.56 181 LYS A CA 1
ATOM 1523 C C . LYS A 1 181 ? 42.682 0.116 -71.583 1.00 87.56 181 LYS A C 1
ATOM 1525 O O . LYS A 1 181 ? 42.389 1.229 -71.158 1.00 87.56 181 LYS A O 1
ATOM 1530 N N . GLU A 1 182 ? 41.784 -0.738 -72.071 1.00 88.19 182 GLU A N 1
ATOM 1531 C CA . GLU A 1 182 ? 40.357 -0.418 -72.188 1.00 88.19 182 GLU A CA 1
ATOM 1532 C C . GLU A 1 182 ? 39.744 -0.045 -70.825 1.00 88.19 182 GLU A C 1
ATOM 1534 O O . GLU A 1 182 ? 38.972 0.910 -70.716 1.00 88.19 182 GLU A O 1
ATOM 1539 N N . ILE A 1 183 ? 40.116 -0.750 -69.750 1.00 87.75 183 ILE A N 1
ATOM 1540 C CA . ILE A 1 183 ? 39.663 -0.427 -68.389 1.00 87.75 183 ILE A CA 1
ATOM 1541 C C . ILE A 1 183 ? 40.165 0.959 -67.949 1.00 87.75 183 ILE A C 1
ATOM 1543 O O . ILE A 1 183 ? 39.378 1.747 -67.424 1.00 87.75 183 ILE A O 1
ATOM 1547 N N . GLN A 1 184 ? 41.438 1.290 -68.189 1.00 87.81 184 GLN A N 1
ATOM 1548 C CA . GLN A 1 184 ? 42.009 2.596 -67.826 1.00 87.81 184 GLN A CA 1
ATOM 1549 C C . GLN A 1 184 ? 41.380 3.753 -68.611 1.00 87.81 184 GLN A C 1
ATOM 1551 O O . GLN A 1 184 ? 41.072 4.798 -68.033 1.00 87.81 184 GLN A O 1
ATOM 1556 N N . GLU A 1 185 ? 41.157 3.569 -69.912 1.00 92.38 185 GLU A N 1
ATOM 1557 C CA . GLU A 1 185 ? 40.480 4.554 -70.758 1.00 92.38 185 GLU A CA 1
ATOM 1558 C C . GLU A 1 185 ? 39.037 4.782 -70.289 1.00 92.38 185 GLU A C 1
ATOM 1560 O O . GLU A 1 185 ? 38.605 5.926 -70.145 1.00 92.38 185 GLU A O 1
ATOM 1565 N N . ASN A 1 186 ? 38.315 3.712 -69.941 1.00 93.44 186 ASN A N 1
ATOM 1566 C CA . ASN A 1 186 ? 36.977 3.807 -69.356 1.00 93.44 186 ASN A CA 1
ATOM 1567 C C . ASN A 1 186 ? 36.964 4.528 -67.999 1.00 93.44 186 ASN A C 1
ATOM 1569 O O . ASN A 1 186 ? 36.069 5.335 -67.741 1.00 93.44 186 ASN A O 1
ATOM 1573 N N . GLU A 1 187 ? 37.933 4.268 -67.116 1.00 90.88 187 GLU A N 1
ATOM 1574 C CA . GLU A 1 187 ? 38.059 4.997 -65.846 1.00 90.88 187 GLU A CA 1
ATOM 1575 C C . GLU A 1 187 ? 38.330 6.489 -66.057 1.00 90.88 187 GLU A C 1
ATOM 1577 O O . GLU A 1 187 ? 37.762 7.327 -65.348 1.00 90.88 187 GLU A O 1
ATOM 1582 N N . TRP A 1 188 ? 39.173 6.831 -67.032 1.00 94.88 188 TRP A N 1
ATOM 1583 C CA . TRP A 1 188 ? 39.443 8.216 -67.398 1.00 94.88 188 TRP A CA 1
ATOM 1584 C C . TRP A 1 188 ? 38.187 8.903 -67.951 1.00 94.88 188 TRP A C 1
ATOM 1586 O O . TRP A 1 188 ? 37.800 9.955 -67.441 1.00 94.88 188 TRP A O 1
ATOM 1596 N N . MET A 1 189 ? 37.482 8.266 -68.893 1.00 95.25 189 MET A N 1
ATOM 1597 C CA . MET A 1 189 ? 36.227 8.788 -69.446 1.00 95.25 189 MET A CA 1
ATOM 1598 C C . MET A 1 189 ? 35.162 9.002 -68.365 1.00 95.25 189 MET A C 1
ATOM 1600 O O . MET A 1 189 ? 34.479 10.020 -68.379 1.00 95.25 189 MET A O 1
ATOM 1604 N N . LYS A 1 190 ? 35.032 8.097 -67.385 1.00 95.81 190 LYS A N 1
ATOM 1605 C CA . LYS A 1 190 ? 34.078 8.268 -66.271 1.00 95.81 190 LYS A CA 1
ATOM 1606 C C . LYS A 1 190 ? 34.371 9.508 -65.425 1.00 95.81 190 LYS A C 1
ATOM 1608 O O . LYS A 1 190 ? 33.434 10.206 -65.042 1.00 95.81 190 LYS A O 1
ATOM 1613 N N . LYS A 1 191 ? 35.646 9.784 -65.124 1.00 95.12 191 LYS A N 1
ATOM 1614 C CA . LYS A 1 191 ? 36.046 10.994 -64.380 1.00 95.12 191 LYS A CA 1
ATOM 1615 C C . LYS A 1 191 ? 35.719 12.253 -65.173 1.00 95.12 191 LYS A C 1
ATOM 1617 O O . LYS A 1 191 ? 35.157 13.189 -64.617 1.00 95.12 191 LYS A O 1
ATOM 1622 N N . GLU A 1 192 ? 36.018 12.235 -66.463 1.00 94.62 192 GLU A N 1
ATOM 1623 C CA . GLU A 1 192 ? 35.751 13.353 -67.360 1.00 94.62 192 GLU A CA 1
ATOM 1624 C C . GLU A 1 192 ? 34.243 13.626 -67.497 1.00 94.62 192 GLU A C 1
ATOM 1626 O O . GLU A 1 192 ? 33.788 14.757 -67.337 1.00 94.62 192 GLU A O 1
ATOM 1631 N N . VAL A 1 193 ? 33.434 12.578 -67.678 1.00 95.94 193 VAL A N 1
ATOM 1632 C CA . VAL A 1 193 ? 31.966 12.682 -67.703 1.00 95.94 193 VAL A CA 1
ATOM 1633 C C . VAL A 1 193 ? 31.421 13.235 -66.385 1.00 95.94 193 VAL A C 1
ATOM 1635 O O . VAL A 1 193 ? 30.490 14.035 -66.408 1.00 95.94 193 VAL A O 1
ATOM 1638 N N . ALA A 1 194 ? 31.992 12.859 -65.238 1.00 96.12 194 ALA A N 1
ATOM 1639 C CA . ALA A 1 194 ? 31.569 13.396 -63.946 1.00 96.12 194 ALA A CA 1
ATOM 1640 C C . ALA A 1 194 ? 31.862 14.902 -63.810 1.00 96.12 194 ALA A C 1
ATOM 1642 O O . ALA A 1 194 ? 31.042 15.629 -63.249 1.00 96.12 194 ALA A O 1
ATOM 1643 N N . ILE A 1 195 ? 32.994 15.373 -64.346 1.00 96.00 195 ILE A N 1
ATOM 1644 C CA . ILE A 1 195 ? 33.335 16.803 -64.390 1.00 96.00 195 ILE A CA 1
ATOM 1645 C C . ILE A 1 195 ? 32.329 17.546 -65.271 1.00 96.00 195 ILE A C 1
ATOM 1647 O O . ILE A 1 195 ? 31.668 18.461 -64.786 1.00 96.00 195 ILE A O 1
ATOM 1651 N N . TYR A 1 196 ? 32.118 17.094 -66.512 1.00 96.06 196 TYR A N 1
ATOM 1652 C CA . TYR A 1 196 ? 31.146 17.733 -67.404 1.00 96.06 196 TYR A CA 1
ATOM 1653 C C . TYR A 1 196 ? 29.722 17.691 -66.855 1.00 96.06 196 TYR A C 1
ATOM 1655 O O . TYR A 1 196 ? 28.982 18.658 -66.995 1.00 96.06 196 TYR A O 1
ATOM 1663 N N . SER A 1 197 ? 29.327 16.603 -66.193 1.00 96.88 197 SER A N 1
ATOM 1664 C CA . SER A 1 197 ? 28.013 16.513 -65.560 1.00 96.88 197 SER A CA 1
ATOM 1665 C C . SER A 1 197 ? 27.834 17.561 -64.465 1.00 96.88 197 SER A C 1
ATOM 1667 O O . SER A 1 197 ? 26.729 18.075 -64.310 1.00 96.88 197 SER A O 1
ATOM 1669 N N . LYS A 1 198 ? 28.886 17.870 -63.701 1.00 96.88 198 LYS A N 1
ATOM 1670 C CA . LYS A 1 198 ? 28.844 18.934 -62.699 1.00 96.88 198 LYS A CA 1
ATOM 1671 C C . LYS A 1 198 ? 28.775 20.310 -63.358 1.00 96.88 198 LYS A C 1
ATOM 1673 O O . LYS A 1 198 ? 27.941 21.117 -62.965 1.00 96.88 198 LYS A O 1
ATOM 1678 N N . ASP A 1 199 ? 29.590 20.549 -64.381 1.00 97.00 199 ASP A N 1
ATOM 1679 C CA . ASP A 1 199 ? 29.587 21.822 -65.109 1.00 97.00 199 ASP A CA 1
ATOM 1680 C C . ASP A 1 199 ? 28.220 22.099 -65.754 1.00 97.00 199 ASP A C 1
ATOM 1682 O O . ASP A 1 199 ? 27.740 23.232 -65.733 1.00 97.00 199 ASP A O 1
ATOM 1686 N N . ILE A 1 200 ? 27.557 21.061 -66.277 1.00 97.12 200 ILE A N 1
ATOM 1687 C CA . ILE A 1 200 ? 26.184 21.149 -66.790 1.00 97.12 200 ILE A CA 1
ATOM 1688 C C . ILE A 1 200 ? 25.208 21.511 -65.664 1.00 97.12 200 ILE A C 1
ATOM 1690 O O . ILE A 1 200 ? 24.429 22.440 -65.844 1.00 97.12 200 ILE A O 1
ATOM 1694 N N . GLN A 1 201 ? 25.272 20.849 -64.501 1.00 97.00 201 GLN A N 1
ATOM 1695 C CA . GLN A 1 201 ? 24.406 21.168 -63.352 1.00 97.00 201 GLN A CA 1
ATOM 1696 C C . GLN A 1 201 ? 24.584 22.619 -62.877 1.00 97.00 201 GLN A C 1
ATOM 1698 O O . GLN A 1 201 ? 23.602 23.317 -62.617 1.00 97.00 201 GLN A O 1
ATOM 1703 N N . ASP A 1 202 ? 25.828 23.094 -62.796 1.00 96.94 202 ASP A N 1
ATOM 1704 C CA . ASP A 1 202 ? 26.138 24.469 -62.401 1.00 96.94 202 ASP A CA 1
ATOM 1705 C C . ASP A 1 202 ? 25.647 25.478 -63.461 1.00 96.94 202 ASP A C 1
ATOM 1707 O O . ASP A 1 202 ? 25.108 26.539 -63.125 1.00 96.94 202 ASP A O 1
ATOM 1711 N N . LEU A 1 203 ? 25.788 25.156 -64.753 1.00 96.88 203 LEU A N 1
ATOM 1712 C CA . LEU A 1 203 ? 25.299 25.993 -65.849 1.00 96.88 203 LEU A CA 1
ATOM 1713 C C . LEU A 1 203 ? 23.768 26.055 -65.883 1.00 96.88 203 LEU A C 1
ATOM 1715 O O . LEU A 1 203 ? 23.215 27.145 -66.012 1.00 96.88 203 LEU A O 1
ATOM 1719 N N . GLU A 1 204 ? 23.088 24.922 -65.727 1.00 96.94 204 GLU A N 1
ATOM 1720 C CA . GLU A 1 204 ? 21.627 24.841 -65.630 1.00 96.94 204 GLU A CA 1
ATOM 1721 C C . GLU A 1 204 ? 21.104 25.687 -64.464 1.00 96.94 204 GLU A C 1
ATOM 1723 O O . GLU A 1 204 ? 20.165 26.464 -64.644 1.00 96.94 204 GLU A O 1
ATOM 1728 N N . ALA A 1 205 ? 21.749 25.620 -63.294 1.00 96.69 205 ALA A N 1
ATOM 1729 C CA . ALA A 1 205 ? 21.392 26.451 -62.145 1.00 96.69 205 ALA A CA 1
ATOM 1730 C C . ALA A 1 205 ? 21.555 27.956 -62.434 1.00 96.69 205 ALA A C 1
ATOM 1732 O O . ALA A 1 205 ? 20.712 28.765 -62.033 1.00 96.69 205 ALA A O 1
ATOM 1733 N N . ASN A 1 206 ? 22.610 28.344 -63.159 1.00 96.69 206 ASN A N 1
ATOM 1734 C CA . ASN A 1 206 ? 22.830 29.733 -63.567 1.00 96.69 206 ASN A CA 1
ATOM 1735 C C . ASN A 1 206 ? 21.798 30.207 -64.596 1.00 96.69 206 ASN A C 1
ATOM 1737 O O . ASN A 1 206 ? 21.256 31.301 -64.442 1.00 96.69 206 ASN A O 1
ATOM 1741 N N . VAL A 1 207 ? 21.492 29.390 -65.609 1.00 97.38 207 VAL A N 1
ATOM 1742 C CA . VAL A 1 207 ? 20.457 29.691 -66.609 1.00 97.38 207 VAL A CA 1
ATOM 1743 C C . VAL A 1 207 ? 19.108 29.858 -65.925 1.00 97.38 207 VAL A C 1
ATOM 1745 O O . VAL A 1 207 ? 18.472 30.891 -66.107 1.00 97.38 207 VAL A O 1
ATOM 1748 N N . TYR A 1 208 ? 18.724 28.917 -65.060 1.00 96.75 208 TYR A N 1
ATOM 1749 C CA . TYR A 1 208 ? 17.479 28.991 -64.300 1.00 96.75 208 TYR A CA 1
ATOM 1750 C C . TYR A 1 208 ? 17.385 30.285 -63.478 1.00 96.75 208 TYR A C 1
ATOM 1752 O O . TYR A 1 208 ? 16.360 30.970 -63.485 1.00 96.75 208 TYR A O 1
ATOM 1760 N N . LYS A 1 209 ? 18.475 30.679 -62.809 1.00 97.38 209 LYS A N 1
ATOM 1761 C CA . LYS A 1 209 ? 18.540 31.940 -62.062 1.00 97.38 209 LYS A CA 1
ATOM 1762 C C . LYS A 1 209 ? 18.378 33.161 -62.976 1.00 97.38 209 LYS A C 1
ATOM 1764 O O . LYS A 1 209 ? 17.600 34.057 -62.656 1.00 97.38 209 LYS A O 1
ATOM 1769 N N . THR A 1 210 ? 19.078 33.205 -64.108 1.00 96.81 210 THR A N 1
ATOM 1770 C CA . THR A 1 210 ? 18.972 34.313 -65.071 1.00 96.81 210 THR A CA 1
ATOM 1771 C C . THR A 1 210 ? 17.584 34.389 -65.706 1.00 96.81 210 THR A C 1
ATOM 1773 O O . THR A 1 210 ? 17.042 35.479 -65.869 1.00 96.81 210 THR A O 1
ATOM 1776 N N . GLU A 1 211 ? 16.969 33.255 -66.031 1.00 96.44 211 GLU A N 1
ATOM 1777 C CA . GLU A 1 211 ? 15.587 33.195 -66.509 1.00 96.44 211 GLU A CA 1
ATOM 1778 C C . GLU A 1 211 ? 14.616 33.741 -65.459 1.00 96.44 211 GLU A C 1
ATOM 1780 O O . GLU A 1 211 ? 13.746 34.551 -65.785 1.00 96.44 211 GLU A O 1
ATOM 1785 N N . GLN A 1 212 ? 14.805 33.380 -64.188 1.00 95.94 212 GLN A N 1
ATOM 1786 C CA . GLN A 1 212 ? 14.001 33.900 -63.086 1.00 95.94 212 GLN A CA 1
ATOM 1787 C C . GLN A 1 212 ? 14.155 35.421 -62.926 1.00 95.94 212 GLN A C 1
ATOM 1789 O O . GLN A 1 212 ? 13.152 36.126 -62.794 1.00 95.94 212 GLN A O 1
ATOM 1794 N N . GLU A 1 213 ? 15.383 35.941 -62.970 1.00 96.62 213 GLU A N 1
ATOM 1795 C CA . GLU A 1 213 ? 15.660 37.383 -62.924 1.00 96.62 213 GLU A CA 1
ATOM 1796 C C . GLU A 1 213 ? 15.025 38.109 -64.121 1.00 96.62 213 GLU A C 1
ATOM 1798 O O . GLU A 1 213 ? 14.354 39.127 -63.945 1.00 96.62 213 GLU A O 1
ATOM 1803 N N . ASN A 1 214 ? 15.141 37.557 -65.332 1.00 94.69 214 ASN A N 1
ATOM 1804 C CA . ASN A 1 214 ? 14.526 38.112 -66.540 1.00 94.69 214 ASN A CA 1
ATOM 1805 C C . ASN A 1 214 ? 12.997 38.155 -66.445 1.00 94.69 214 ASN A C 1
ATOM 1807 O O . ASN A 1 214 ? 12.391 39.170 -66.787 1.00 94.69 214 ASN A O 1
ATOM 1811 N N . LEU A 1 215 ? 12.358 37.091 -65.948 1.00 95.94 215 LEU A N 1
ATOM 1812 C CA . LEU A 1 215 ? 10.911 37.072 -65.721 1.00 95.94 215 LEU A CA 1
ATOM 1813 C C . LEU A 1 215 ? 10.487 38.133 -64.696 1.00 95.94 215 LEU A C 1
ATOM 1815 O O . LEU A 1 215 ? 9.473 38.807 -64.893 1.00 95.94 215 LEU A O 1
ATOM 1819 N N . GLN A 1 216 ? 11.272 38.331 -63.633 1.00 94.69 216 GLN A N 1
ATOM 1820 C CA . GLN A 1 216 ? 11.032 39.394 -62.653 1.00 94.69 216 GLN A CA 1
ATOM 1821 C C . GLN A 1 216 ? 11.171 40.789 -63.276 1.00 94.69 216 GLN A C 1
ATOM 1823 O O . GLN A 1 216 ? 10.305 41.638 -63.065 1.00 94.69 216 GLN A O 1
ATOM 1828 N N . LEU A 1 217 ? 12.211 41.018 -64.081 1.00 94.75 217 LEU A N 1
ATOM 1829 C CA . LEU A 1 217 ? 12.437 42.268 -64.814 1.00 94.75 217 LEU A CA 1
ATOM 1830 C C . LEU A 1 217 ? 11.297 42.560 -65.797 1.00 94.75 217 LEU A C 1
ATOM 1832 O O . LEU A 1 217 ? 10.773 43.672 -65.814 1.00 94.75 217 LEU A O 1
ATOM 1836 N N . ILE A 1 218 ? 10.865 41.566 -66.578 1.00 95.00 218 ILE A N 1
ATOM 1837 C CA . ILE A 1 218 ? 9.736 41.696 -67.512 1.00 95.00 218 ILE A CA 1
ATOM 1838 C C . ILE A 1 218 ? 8.449 42.015 -66.751 1.00 95.00 218 ILE A C 1
ATOM 1840 O O . ILE A 1 218 ? 7.725 42.934 -67.133 1.00 95.00 218 ILE A O 1
ATOM 1844 N N . SER A 1 219 ? 8.179 41.308 -65.651 1.00 93.00 219 SER A N 1
ATOM 1845 C CA . SER A 1 219 ? 7.033 41.591 -64.782 1.00 93.00 219 SER A CA 1
ATOM 1846 C C . SER A 1 219 ? 7.088 43.017 -64.227 1.00 93.00 219 SER A C 1
ATOM 1848 O O . SER A 1 219 ? 6.087 43.735 -64.235 1.00 93.00 219 SER A O 1
ATOM 1850 N N . HIS A 1 220 ? 8.267 43.481 -63.806 1.00 93.81 220 HIS A N 1
ATOM 1851 C CA . HIS A 1 220 ? 8.464 44.851 -63.343 1.00 93.81 220 HIS A CA 1
ATOM 1852 C C . HIS A 1 220 ? 8.198 45.878 -64.451 1.00 93.81 220 HIS A C 1
ATOM 1854 O O . HIS A 1 220 ? 7.405 46.792 -64.242 1.00 93.81 220 HIS A O 1
ATOM 1860 N N . LEU A 1 221 ? 8.769 45.698 -65.647 1.00 93.69 221 LEU A N 1
ATOM 1861 C CA . LEU A 1 221 ? 8.523 46.570 -66.801 1.00 93.69 221 LEU A CA 1
ATOM 1862 C C . LEU A 1 221 ? 7.045 46.596 -67.199 1.00 93.69 221 LEU A C 1
ATOM 1864 O O . LEU A 1 221 ? 6.510 47.658 -67.517 1.00 93.69 221 LEU A O 1
ATOM 1868 N N . PHE A 1 222 ? 6.370 45.448 -67.155 1.00 92.12 222 PHE A N 1
ATOM 1869 C CA . PHE A 1 222 ? 4.936 45.359 -67.407 1.00 92.12 222 PHE A CA 1
ATOM 1870 C C . PHE A 1 222 ? 4.139 46.155 -66.367 1.00 92.12 222 PHE A C 1
ATOM 1872 O O . PHE A 1 222 ? 3.264 46.939 -66.732 1.00 92.12 222 PHE A O 1
ATOM 1879 N N . ASN A 1 223 ? 4.486 46.033 -65.084 1.00 90.50 223 ASN A N 1
ATOM 1880 C CA . ASN A 1 223 ? 3.873 46.812 -64.011 1.00 90.50 223 ASN A CA 1
ATOM 1881 C C . ASN A 1 223 ? 4.129 48.317 -64.160 1.00 90.50 223 ASN A C 1
ATOM 1883 O O . ASN A 1 223 ? 3.189 49.098 -64.017 1.00 90.50 223 ASN A O 1
ATOM 1887 N N . CYS A 1 224 ? 5.352 48.732 -64.495 1.00 87.75 224 CYS A N 1
ATOM 1888 C CA . CYS A 1 224 ? 5.674 50.127 -64.793 1.00 87.75 224 CYS A CA 1
ATOM 1889 C C . CYS A 1 224 ? 4.848 50.640 -65.974 1.00 87.75 224 CYS A C 1
ATOM 1891 O O . CYS A 1 224 ? 4.189 51.663 -65.852 1.00 87.75 224 CYS A O 1
ATOM 1893 N N . ARG A 1 225 ? 4.771 49.887 -67.078 1.00 87.56 225 ARG A N 1
ATOM 1894 C CA . ARG A 1 225 ? 3.949 50.259 -68.238 1.00 87.56 225 ARG A CA 1
ATOM 1895 C C . ARG A 1 225 ? 2.467 50.362 -67.882 1.00 87.56 225 ARG A C 1
ATOM 1897 O O . ARG A 1 225 ? 1.797 51.282 -68.343 1.00 87.56 225 ARG A O 1
ATOM 1904 N N . LEU A 1 226 ? 1.943 49.452 -67.059 1.00 85.06 226 LEU A N 1
ATOM 1905 C CA . LEU A 1 226 ? 0.577 49.544 -66.541 1.00 85.06 226 LEU A CA 1
ATOM 1906 C C . LEU A 1 226 ? 0.379 50.789 -65.670 1.00 85.06 226 LEU A C 1
ATOM 1908 O O . LEU A 1 226 ? -0.674 51.419 -65.748 1.00 85.06 226 LEU A O 1
ATOM 1912 N N . GLN A 1 227 ? 1.361 51.151 -64.845 1.00 82.94 227 GLN A N 1
ATOM 1913 C CA . GLN A 1 227 ? 1.326 52.384 -64.061 1.00 82.94 227 GLN A CA 1
ATOM 1914 C C . GLN A 1 227 ? 1.383 53.618 -64.963 1.00 82.94 227 GLN A C 1
ATOM 1916 O O . GLN A 1 227 ? 0.554 54.498 -64.785 1.00 82.94 227 GLN A O 1
ATOM 1921 N N . ASP A 1 228 ? 2.243 53.659 -65.979 1.00 82.88 228 ASP A N 1
ATOM 1922 C CA . ASP A 1 228 ? 2.323 54.759 -66.948 1.00 82.88 228 ASP A CA 1
ATOM 1923 C C . ASP A 1 228 ? 1.038 54.893 -67.777 1.00 82.88 228 ASP A C 1
ATOM 1925 O O . ASP A 1 228 ? 0.579 55.998 -68.061 1.00 82.88 228 ASP A O 1
ATOM 1929 N N . LEU A 1 229 ? 0.390 53.778 -68.129 1.00 79.62 229 LEU A N 1
ATOM 1930 C CA . LEU A 1 229 ? -0.947 53.767 -68.735 1.00 79.62 229 LEU A CA 1
ATOM 1931 C C . LEU A 1 229 ? -2.013 54.300 -67.774 1.00 79.62 229 LEU A C 1
ATOM 1933 O O . LEU A 1 229 ? -2.868 55.078 -68.186 1.00 79.62 229 LEU A O 1
ATOM 1937 N N . LYS A 1 230 ? -1.960 53.939 -66.487 1.00 74.81 230 LYS A N 1
ATOM 1938 C CA . LYS A 1 230 ? -2.845 54.518 -65.464 1.00 74.81 230 LYS A CA 1
ATOM 1939 C C . LYS A 1 230 ? -2.575 56.008 -65.269 1.00 74.81 230 LYS A C 1
ATOM 1941 O O . LYS A 1 230 ? -3.527 56.766 -65.160 1.00 74.81 230 LYS A O 1
ATOM 1946 N N . ILE A 1 231 ? -1.316 56.441 -65.260 1.00 71.00 231 ILE A N 1
ATOM 1947 C CA . ILE A 1 231 ? -0.922 57.847 -65.119 1.00 71.00 231 ILE A CA 1
ATOM 1948 C C . ILE A 1 231 ? -1.3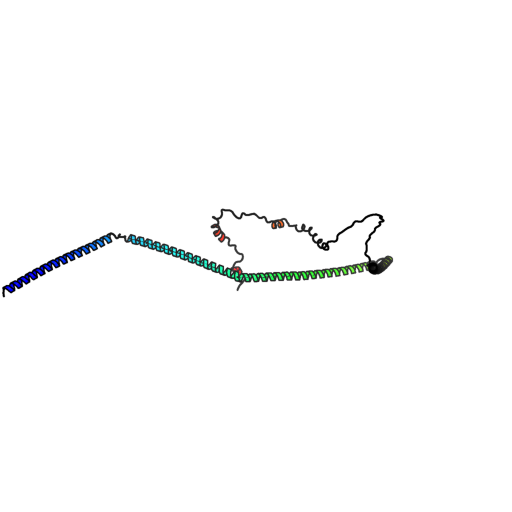50 58.629 -66.356 1.00 71.00 231 ILE A C 1
ATOM 1950 O O . ILE A 1 231 ? -1.974 59.666 -66.203 1.00 71.00 231 ILE A O 1
ATOM 1954 N N . SER A 1 232 ? -1.102 58.135 -67.570 1.00 70.25 232 SER A N 1
ATOM 1955 C CA . SER A 1 232 ? -1.561 58.785 -68.801 1.00 70.25 232 SER A CA 1
ATOM 1956 C C . SER A 1 232 ? -3.082 58.816 -68.876 1.00 70.25 232 SER A C 1
ATOM 1958 O O . SER A 1 232 ? -3.622 59.888 -69.100 1.00 70.25 232 SER A O 1
ATOM 1960 N N . ARG A 1 233 ? -3.798 57.723 -68.578 1.00 68.94 233 ARG A N 1
ATOM 1961 C CA . ARG A 1 233 ? -5.266 57.729 -68.450 1.00 68.94 233 ARG A CA 1
ATOM 1962 C C . ARG A 1 233 ? -5.727 58.723 -67.394 1.00 68.94 233 ARG A C 1
ATOM 1964 O O . ARG A 1 233 ? -6.689 59.426 -67.646 1.00 68.94 233 ARG A O 1
ATOM 1971 N N . ASN A 1 234 ? -5.047 58.829 -66.256 1.00 64.81 234 ASN A N 1
ATOM 1972 C CA . ASN A 1 234 ? -5.363 59.811 -65.225 1.00 64.81 234 ASN A CA 1
ATOM 1973 C C . ASN A 1 234 ? -5.005 61.234 -65.643 1.00 64.81 234 ASN A C 1
ATOM 1975 O O . ASN A 1 234 ? -5.688 62.138 -65.206 1.00 64.81 234 ASN A O 1
ATOM 1979 N N . VAL A 1 235 ? -3.989 61.472 -66.473 1.00 63.25 235 VAL A N 1
ATOM 1980 C CA . VAL A 1 235 ? -3.656 62.797 -67.022 1.00 63.25 235 VAL A CA 1
ATOM 1981 C C . VAL A 1 235 ? -4.639 63.173 -68.124 1.00 63.25 235 VAL A C 1
ATOM 1983 O O . VAL A 1 235 ? -5.100 64.305 -68.137 1.00 63.25 235 VAL A O 1
ATOM 1986 N N . PHE A 1 236 ? -5.027 62.238 -68.993 1.00 60.50 236 PHE A N 1
ATOM 1987 C CA . PHE A 1 236 ? -6.092 62.424 -69.977 1.00 60.50 236 PHE A CA 1
ATOM 1988 C C . PHE A 1 236 ? -7.436 62.638 -69.286 1.00 60.50 236 PHE A C 1
ATOM 1990 O O . PHE A 1 236 ? -8.143 63.569 -69.639 1.00 60.50 236 PHE A O 1
ATOM 1997 N N . LEU A 1 237 ? -7.749 61.861 -68.247 1.00 59.28 237 LEU A N 1
ATOM 1998 C CA . LEU A 1 237 ? -8.905 62.096 -67.393 1.00 59.28 237 LEU A CA 1
ATOM 1999 C C . LEU A 1 237 ? -8.748 63.400 -66.620 1.00 59.28 237 LEU A C 1
ATOM 2001 O O . LEU A 1 237 ? -9.699 64.127 -66.585 1.00 59.28 237 LEU A O 1
ATOM 2005 N N . THR A 1 238 ? -7.600 63.790 -66.070 1.00 57.78 238 THR A N 1
ATOM 2006 C CA . THR A 1 238 ? -7.453 65.053 -65.309 1.00 57.78 238 THR A CA 1
ATOM 2007 C C . THR A 1 238 ? -7.496 66.281 -66.224 1.00 57.78 238 THR A C 1
ATOM 2009 O O . THR A 1 238 ? -8.021 67.315 -65.829 1.00 57.78 238 THR A O 1
ATOM 2012 N N . GLN A 1 239 ? -7.011 66.175 -67.465 1.00 55.09 239 GLN A N 1
ATOM 2013 C CA . GLN A 1 239 ? -7.208 67.197 -68.497 1.00 55.09 239 GLN A CA 1
ATOM 2014 C C . GLN A 1 239 ? -8.649 67.211 -69.013 1.00 55.09 239 GLN A C 1
ATOM 2016 O O . GLN A 1 239 ? -9.145 68.274 -69.375 1.00 55.09 239 GLN A O 1
ATOM 2021 N N . MET A 1 240 ? -9.329 66.061 -69.016 1.00 43.78 240 MET A N 1
ATOM 2022 C CA . MET A 1 240 ? -10.752 65.975 -69.335 1.00 43.78 240 MET A CA 1
ATOM 2023 C C . MET A 1 240 ? -11.672 66.160 -68.126 1.00 43.78 240 MET A C 1
ATOM 2025 O O . MET A 1 240 ? -12.839 66.396 -68.346 1.00 43.78 240 MET A O 1
ATOM 2029 N N . VAL A 1 241 ? -11.204 66.200 -66.874 1.00 47.38 241 VAL A N 1
ATOM 2030 C CA . VAL A 1 241 ? -11.989 66.395 -65.629 1.00 47.38 241 VAL A CA 1
ATOM 2031 C C . VAL A 1 241 ? -12.225 67.899 -65.417 1.00 47.38 241 VAL A C 1
ATOM 2033 O O . VAL A 1 241 ? -12.024 68.490 -64.361 1.00 47.38 241 VAL A O 1
ATOM 2036 N N . GLY A 1 242 ? -12.671 68.517 -66.509 1.00 43.19 242 GLY A N 1
ATOM 2037 C CA . GLY A 1 242 ? -13.703 69.543 -66.559 1.00 43.19 242 GLY A CA 1
ATOM 2038 C C . GLY A 1 242 ? -14.927 69.114 -67.400 1.00 43.19 242 GLY A C 1
ATOM 2039 O O . GLY A 1 242 ? -15.761 69.965 -67.685 1.00 43.19 242 GLY A O 1
ATOM 2040 N N . LEU A 1 243 ? -15.042 67.842 -67.815 1.00 47.56 243 LEU A N 1
ATOM 2041 C CA . LEU A 1 243 ? -16.143 67.231 -68.572 1.00 47.56 243 LEU A CA 1
ATOM 2042 C C . LEU A 1 243 ? -16.171 65.690 -68.384 1.00 47.56 243 LEU A C 1
ATOM 2044 O O . LEU A 1 243 ? -15.210 64.979 -68.655 1.00 47.56 243 LEU A O 1
ATOM 2048 N N . ASP A 1 244 ? -17.306 65.203 -67.896 1.00 36.78 244 ASP A N 1
ATOM 2049 C CA . ASP A 1 244 ? -17.611 63.845 -67.415 1.00 36.78 244 ASP A CA 1
ATOM 2050 C C . ASP A 1 244 ? -17.553 62.689 -68.466 1.00 36.78 244 ASP A C 1
ATOM 2052 O O . ASP A 1 244 ? -17.446 62.953 -69.665 1.00 36.78 244 ASP A O 1
ATOM 2056 N N . PRO A 1 245 ? -17.587 61.404 -68.017 1.00 61.84 245 PRO A N 1
ATOM 2057 C CA . PRO A 1 245 ? -17.041 60.197 -68.672 1.00 61.84 245 PRO A CA 1
ATOM 2058 C C . PRO A 1 245 ? -18.039 59.563 -69.673 1.00 61.84 245 PRO A C 1
ATOM 2060 O O . PRO A 1 245 ? -19.148 60.086 -69.790 1.00 61.84 245 PRO A O 1
ATOM 2063 N N . PRO A 1 246 ? -17.720 58.465 -70.407 1.00 51.53 246 PRO A N 1
ATOM 2064 C CA . PRO A 1 246 ? -18.020 57.117 -69.886 1.00 51.53 246 PRO A CA 1
ATOM 2065 C C . PRO A 1 246 ? -17.233 55.930 -70.509 1.00 51.53 246 PRO A C 1
ATOM 2067 O O . PRO A 1 246 ? -16.370 56.060 -71.373 1.00 51.53 246 PRO A O 1
ATOM 2070 N N . GLU A 1 247 ? -17.567 54.773 -69.945 1.00 45.44 247 GLU A N 1
ATOM 2071 C CA . GLU A 1 247 ? -17.477 53.377 -70.384 1.00 45.44 247 GLU A CA 1
ATOM 2072 C C . GLU A 1 247 ? -17.550 53.135 -71.904 1.00 45.44 247 GLU A C 1
ATOM 2074 O O . GLU A 1 247 ? -18.259 53.853 -72.598 1.00 45.44 247 GLU A O 1
ATOM 2079 N N . GLU A 1 248 ? -16.882 52.082 -72.398 1.00 37.59 248 GLU A N 1
ATOM 2080 C CA . GLU A 1 248 ? -17.567 50.986 -73.109 1.00 37.59 248 GLU A CA 1
ATOM 2081 C C . GLU A 1 248 ? -16.630 49.835 -73.518 1.00 37.59 248 GLU A C 1
ATOM 2083 O O . GLU A 1 248 ? -15.481 50.020 -73.930 1.00 37.59 248 GLU A O 1
ATOM 2088 N N . ASP A 1 249 ? -17.196 48.639 -73.369 1.00 37.91 249 ASP A N 1
ATOM 2089 C CA . ASP A 1 249 ? -16.796 47.348 -73.917 1.00 37.91 249 ASP A CA 1
ATOM 2090 C C . ASP A 1 249 ? -17.024 47.273 -75.441 1.00 37.91 249 ASP A C 1
ATOM 2092 O O . ASP A 1 249 ? -17.819 48.027 -75.993 1.00 37.91 249 ASP A O 1
ATOM 2096 N N . THR A 1 250 ? -16.358 46.326 -76.118 1.00 34.53 250 THR A N 1
ATOM 2097 C CA . THR A 1 250 ? -16.823 45.537 -77.297 1.00 34.53 250 THR A CA 1
ATOM 2098 C C . THR A 1 250 ? -15.621 44.745 -77.851 1.00 34.53 250 THR A C 1
ATOM 2100 O O . THR A 1 250 ? -14.642 45.315 -78.316 1.00 34.53 250 THR A O 1
ATOM 2103 N N . THR A 1 251 ? -15.471 43.443 -77.582 1.00 33.69 251 THR A N 1
ATOM 2104 C CA . THR A 1 251 ? -16.081 42.273 -78.258 1.00 33.69 251 THR A CA 1
ATOM 2105 C C . THR A 1 251 ? -15.955 42.268 -79.788 1.00 33.69 251 THR A C 1
ATOM 2107 O O . THR A 1 251 ? -16.669 43.003 -80.463 1.00 33.69 251 THR A O 1
ATOM 2110 N N . SER A 1 252 ? -15.138 41.361 -80.338 1.00 32.41 252 SER A N 1
ATOM 2111 C CA . SER A 1 252 ? -15.508 40.580 -81.531 1.00 32.41 252 SER A CA 1
ATOM 2112 C C . SER A 1 252 ? -14.606 39.355 -81.682 1.00 32.41 252 SER A C 1
ATOM 2114 O O . SER A 1 252 ? -13.380 39.458 -81.694 1.00 32.41 252 SER A O 1
ATOM 2116 N N . ASP A 1 253 ? -15.277 38.221 -81.825 1.00 29.47 253 ASP A N 1
ATOM 2117 C CA . ASP A 1 253 ? -14.785 36.852 -81.841 1.00 29.47 253 ASP A CA 1
ATOM 2118 C C . ASP A 1 253 ? -14.166 36.415 -83.176 1.00 29.47 253 ASP A C 1
ATOM 2120 O O . ASP A 1 253 ? -14.420 36.984 -84.240 1.00 29.47 253 ASP A O 1
ATOM 2124 N N . GLY A 1 254 ? -13.395 35.330 -83.097 1.00 31.84 254 GLY A N 1
ATOM 2125 C CA . GLY A 1 254 ? -12.896 34.532 -84.212 1.00 31.84 254 GLY A CA 1
ATOM 2126 C C . GLY A 1 254 ? -12.495 33.156 -83.691 1.00 31.84 254 GLY A C 1
ATOM 2127 O O . GLY A 1 254 ? -11.325 32.905 -83.417 1.00 31.84 254 GLY A O 1
ATOM 2128 N N . GLU A 1 255 ? -13.503 32.310 -83.485 1.00 30.86 255 GLU A N 1
ATOM 2129 C CA . GLU A 1 255 ? -13.397 30.936 -83.000 1.00 30.86 255 GLU A CA 1
ATOM 2130 C C . GLU A 1 255 ? -12.686 30.002 -83.992 1.00 30.86 255 GLU A C 1
ATOM 2132 O O . GLU A 1 255 ? -12.805 30.121 -85.212 1.00 30.86 255 GLU A O 1
ATOM 2137 N N . GLY A 1 256 ? -11.993 29.016 -83.424 1.00 29.92 256 GLY A N 1
ATOM 2138 C CA . GLY A 1 256 ? -11.402 27.867 -84.098 1.00 29.92 256 GLY A CA 1
ATOM 2139 C C . GLY A 1 256 ? -11.099 26.778 -83.071 1.00 29.92 256 GLY A C 1
ATOM 2140 O O . GLY A 1 256 ? -9.961 26.631 -82.637 1.00 29.92 256 GLY A O 1
ATOM 2141 N N . GLU A 1 257 ? -12.160 26.080 -82.655 1.00 32.38 257 GLU A N 1
ATOM 2142 C CA . GLU A 1 257 ? -12.199 24.801 -81.928 1.00 32.38 257 GLU A CA 1
ATOM 2143 C C . GLU A 1 257 ? -11.024 23.857 -82.301 1.00 32.38 257 GLU A C 1
ATOM 2145 O O . GLU A 1 257 ? -10.665 23.734 -83.466 1.00 32.38 257 GLU A O 1
ATOM 2150 N N . ASN A 1 258 ? -10.425 23.060 -81.407 1.00 33.53 258 ASN A N 1
ATOM 2151 C CA . ASN A 1 258 ? -11.134 22.059 -80.619 1.00 33.53 258 ASN A CA 1
ATOM 2152 C C . ASN A 1 258 ? -10.257 21.384 -79.546 1.00 33.53 258 ASN A C 1
ATOM 2154 O O . ASN A 1 258 ? -9.185 20.884 -79.870 1.00 33.53 258 ASN A O 1
ATOM 2158 N N . ARG A 1 259 ? -10.853 21.259 -78.348 1.00 36.28 259 ARG A N 1
ATOM 2159 C CA . ARG A 1 259 ? -10.854 20.118 -77.397 1.00 36.28 259 ARG A CA 1
ATOM 2160 C C . ARG A 1 259 ? -9.493 19.567 -76.899 1.00 36.28 259 ARG A C 1
ATOM 2162 O O . ARG A 1 259 ? -8.658 19.150 -77.678 1.00 36.28 259 ARG A O 1
ATOM 2169 N N . HIS A 1 260 ? -9.236 19.389 -75.600 1.00 31.95 260 HIS A N 1
ATOM 2170 C CA . HIS A 1 260 ? -10.158 19.205 -74.478 1.00 31.95 260 HIS A CA 1
ATOM 2171 C C . HIS A 1 260 ? -9.444 19.466 -73.134 1.00 31.95 260 HIS A C 1
ATOM 2173 O O . HIS A 1 260 ? -8.447 18.827 -72.810 1.00 31.95 260 HIS A O 1
ATOM 2179 N N . LEU A 1 261 ? -10.009 20.391 -72.363 1.00 39.81 261 LEU A N 1
ATOM 2180 C CA . LEU A 1 261 ? -10.024 20.441 -70.895 1.00 39.81 261 LEU A CA 1
ATOM 2181 C C . LEU A 1 261 ? -11.075 19.427 -70.372 1.00 39.81 261 LEU A C 1
ATOM 2183 O O . LEU A 1 261 ? -11.969 19.075 -71.151 1.00 39.81 261 LEU A O 1
ATOM 2187 N N . PRO A 1 262 ? -10.985 18.933 -69.118 1.00 38.69 262 PRO A N 1
ATOM 2188 C CA . PRO A 1 262 ? -11.445 19.721 -67.955 1.00 38.69 262 PRO A CA 1
ATOM 2189 C C . PRO A 1 262 ? -10.478 19.651 -66.742 1.00 38.69 262 PRO A C 1
ATOM 2191 O O . PRO A 1 262 ? -9.836 18.625 -66.542 1.00 38.69 262 PRO A O 1
ATOM 2194 N N . THR A 1 263 ? -10.131 20.719 -65.997 1.00 33.91 263 THR A N 1
ATOM 2195 C CA . THR A 1 263 ? -10.905 21.552 -65.026 1.00 33.91 263 THR A CA 1
ATOM 2196 C C . THR A 1 263 ? -11.755 20.756 -64.021 1.00 33.91 263 THR A C 1
ATOM 2198 O O . THR A 1 263 ? -12.261 19.696 -64.375 1.00 33.91 263 THR A O 1
ATOM 2201 N N . PRO A 1 264 ? -12.082 21.296 -62.831 1.00 44.97 264 PRO A N 1
ATOM 2202 C CA . PRO A 1 264 ? -11.375 22.279 -61.998 1.00 44.97 264 PRO A CA 1
ATOM 2203 C C . PRO A 1 264 ? -11.414 21.924 -60.488 1.00 44.97 264 PRO A C 1
ATOM 2205 O O . PRO A 1 264 ? -11.996 20.924 -60.088 1.00 44.97 264 PRO A O 1
ATOM 2208 N N . GLU A 1 265 ? -10.841 22.834 -59.692 1.00 31.14 265 GLU A N 1
ATOM 2209 C CA . GLU A 1 265 ? -11.281 23.196 -58.332 1.00 31.14 265 GLU A CA 1
ATOM 2210 C C . GLU A 1 265 ? -11.029 22.195 -57.190 1.00 31.14 265 GLU A C 1
ATOM 2212 O O . GLU A 1 265 ? -11.628 21.137 -57.090 1.00 31.14 265 GLU A O 1
ATOM 2217 N N . ASP A 1 266 ? -10.128 22.568 -56.275 1.00 32.16 266 ASP A N 1
ATOM 2218 C CA . ASP A 1 266 ? -10.582 23.161 -55.013 1.00 32.16 266 ASP A CA 1
ATOM 2219 C C . ASP A 1 266 ? -9.414 23.765 -54.222 1.00 32.16 266 ASP A C 1
ATOM 2221 O O . ASP A 1 266 ? -8.394 23.132 -53.936 1.00 32.16 266 ASP A O 1
ATOM 2225 N N . ARG A 1 267 ? -9.592 25.035 -53.843 1.00 48.62 267 ARG A N 1
ATOM 2226 C CA . ARG A 1 267 ? -9.041 25.542 -52.590 1.00 48.62 267 ARG A CA 1
ATOM 2227 C C . ARG A 1 267 ? -9.840 24.862 -51.491 1.00 48.62 267 ARG A C 1
ATOM 2229 O O . ARG A 1 267 ? -11.036 25.091 -51.421 1.00 48.62 267 ARG A O 1
ATOM 2236 N N . ASP A 1 268 ? -9.178 24.046 -50.685 1.00 37.25 268 ASP A N 1
ATOM 2237 C CA . ASP A 1 268 ? -9.304 23.995 -49.227 1.00 37.25 268 ASP A CA 1
ATOM 2238 C C . ASP A 1 268 ? -8.537 22.777 -48.693 1.00 37.25 268 ASP A C 1
ATOM 2240 O O . ASP A 1 268 ? -8.292 21.805 -49.399 1.00 37.25 268 ASP A O 1
ATOM 2244 N N . SER A 1 269 ? -8.184 22.825 -47.408 1.00 43.06 269 SER A N 1
ATOM 2245 C CA . SER A 1 269 ? -7.564 21.747 -46.616 1.00 43.06 269 SER A CA 1
ATOM 2246 C C . SER A 1 269 ? -6.036 21.707 -46.560 1.00 43.06 269 SER A C 1
ATOM 2248 O O . SER A 1 269 ? -5.389 20.697 -46.829 1.00 43.06 269 SER A O 1
ATOM 2250 N N . ALA A 1 270 ? -5.465 22.763 -45.982 1.00 46.28 270 ALA A N 1
ATOM 2251 C CA . ALA A 1 270 ? -4.157 22.738 -45.327 1.00 46.28 270 ALA A CA 1
ATOM 2252 C C . ALA A 1 270 ? -4.105 21.869 -44.035 1.00 46.28 270 ALA A C 1
ATOM 2254 O O . ALA A 1 270 ? -3.314 22.163 -43.147 1.00 46.28 270 ALA A O 1
ATOM 2255 N N . LEU A 1 271 ? -4.926 20.815 -43.884 1.00 43.16 271 LEU A N 1
ATOM 2256 C CA . LEU A 1 271 ? -4.998 20.003 -42.650 1.00 43.16 271 LEU A CA 1
ATOM 2257 C C . LEU A 1 271 ? -5.241 18.486 -42.862 1.00 43.16 271 LEU A C 1
ATOM 2259 O O . LEU A 1 271 ? -5.723 17.819 -41.954 1.00 43.16 271 LEU A O 1
ATOM 2263 N N . SER A 1 272 ? -4.908 17.894 -44.019 1.00 46.88 272 SER A N 1
ATOM 2264 C CA . SER A 1 272 ? -5.185 16.456 -44.281 1.00 46.88 272 SER A CA 1
ATOM 2265 C C . SER A 1 272 ? -3.957 15.574 -44.575 1.00 46.88 272 SER A C 1
ATOM 2267 O O . SER A 1 272 ? -4.077 14.494 -45.152 1.00 46.88 272 SER A O 1
ATOM 2269 N N . LEU A 1 273 ? -2.758 15.994 -44.165 1.00 44.78 273 LEU A N 1
ATOM 2270 C CA . LEU A 1 273 ? -1.542 15.175 -44.311 1.00 44.78 273 LEU A CA 1
ATOM 2271 C C . LEU A 1 273 ? -1.166 14.365 -43.061 1.00 44.78 273 LEU A C 1
ATOM 2273 O O . LEU A 1 273 ? -0.230 13.577 -43.129 1.00 44.78 273 LEU A O 1
ATOM 2277 N N . ASP A 1 274 ? -1.937 14.471 -41.974 1.00 46.25 274 ASP A N 1
ATOM 2278 C CA . ASP A 1 274 ? -1.602 13.842 -40.684 1.00 46.25 274 ASP A CA 1
ATOM 2279 C C . ASP A 1 274 ? -2.556 12.708 -40.252 1.00 46.25 274 ASP A C 1
ATOM 2281 O O . ASP A 1 274 ? -2.557 12.274 -39.106 1.00 46.25 274 ASP A O 1
ATOM 2285 N N . LEU A 1 275 ? -3.385 12.186 -41.166 1.00 44.88 275 LEU A N 1
ATOM 2286 C CA . LEU A 1 275 ? -4.353 11.122 -40.842 1.00 44.88 275 LEU A CA 1
ATOM 2287 C C . LEU A 1 275 ? -4.330 9.935 -41.817 1.00 44.88 275 LEU A C 1
ATOM 2289 O O . LEU A 1 275 ? -5.341 9.273 -42.031 1.00 44.88 275 LEU A O 1
ATOM 2293 N N . LYS A 1 276 ? -3.169 9.658 -42.425 1.00 45.22 276 LYS A N 1
ATOM 2294 C CA . LYS A 1 276 ? -2.950 8.459 -43.262 1.00 45.22 276 LYS A CA 1
ATOM 2295 C C . LYS A 1 276 ? -1.948 7.454 -42.681 1.00 45.22 276 LYS A C 1
ATOM 2297 O O . LYS A 1 276 ? -1.811 6.378 -43.242 1.00 45.22 276 LYS A O 1
ATOM 2302 N N . HIS A 1 277 ? -1.338 7.747 -41.531 1.00 49.22 277 HIS A N 1
ATOM 2303 C CA . HIS A 1 277 ? -0.459 6.812 -40.807 1.00 49.22 277 HIS A CA 1
ATOM 2304 C C . HIS A 1 277 ? -1.145 6.068 -39.647 1.00 49.22 277 HIS A C 1
ATOM 2306 O O . HIS A 1 277 ? -0.492 5.322 -38.931 1.00 49.22 277 HIS A O 1
ATOM 2312 N N . LEU A 1 278 ? -2.456 6.238 -39.446 1.00 46.28 278 LEU A N 1
ATOM 2313 C CA . LEU A 1 278 ? -3.180 5.637 -38.313 1.00 46.28 278 LEU A CA 1
ATOM 2314 C C . LEU A 1 278 ? -4.077 4.450 -38.694 1.00 46.28 278 LEU A C 1
ATOM 2316 O O . LEU A 1 278 ? -4.931 4.054 -37.907 1.00 46.28 278 LEU A O 1
ATOM 2320 N N . HIS A 1 279 ? -3.911 3.871 -39.888 1.00 47.91 279 HIS A N 1
ATOM 2321 C CA . HIS A 1 279 ? -4.785 2.783 -40.337 1.00 47.91 279 HIS A CA 1
ATOM 2322 C C . HIS A 1 279 ? -4.066 1.631 -41.059 1.00 47.91 279 HIS A C 1
ATOM 2324 O O . HIS A 1 279 ? -4.643 1.023 -41.958 1.00 47.91 279 HIS A O 1
ATOM 2330 N N . GLU A 1 280 ? -2.841 1.286 -40.649 1.00 43.47 280 GLU A N 1
ATOM 2331 C CA . GLU A 1 280 ? -2.179 0.038 -41.084 1.00 43.47 280 GLU A CA 1
ATOM 2332 C C . GLU A 1 280 ? -2.170 -1.080 -40.023 1.00 43.47 280 GLU A C 1
ATOM 2334 O O . GLU A 1 280 ? -2.054 -2.248 -40.385 1.00 43.47 280 GLU A O 1
ATOM 2339 N N . ASP A 1 281 ? -2.496 -0.797 -38.758 1.00 50.19 281 ASP A N 1
ATOM 2340 C CA . ASP A 1 281 ? -2.460 -1.804 -37.679 1.00 50.19 281 ASP A CA 1
ATOM 2341 C C . ASP A 1 281 ? -3.748 -2.637 -37.519 1.00 50.19 281 ASP A C 1
ATOM 2343 O O . ASP A 1 281 ? -3.989 -3.255 -36.488 1.00 50.19 281 ASP A O 1
ATOM 2347 N N . ALA A 1 282 ? -4.612 -2.707 -38.535 1.00 52.78 282 ALA A N 1
ATOM 2348 C CA . ALA A 1 282 ? -5.820 -3.543 -38.470 1.00 52.78 282 ALA A CA 1
ATOM 2349 C C . ALA A 1 282 ? -5.607 -4.988 -38.967 1.00 52.78 282 ALA A C 1
ATOM 2351 O O . ALA A 1 282 ? -6.573 -5.753 -39.036 1.00 52.78 282 ALA A O 1
ATOM 2352 N N . LYS A 1 283 ? -4.377 -5.380 -39.338 1.00 51.22 283 LYS A N 1
ATOM 2353 C CA . LYS A 1 283 ? -4.097 -6.711 -39.913 1.00 51.22 283 LYS A CA 1
ATOM 2354 C C . LYS A 1 283 ? -3.360 -7.709 -39.015 1.00 51.22 283 LYS A C 1
ATOM 2356 O O . LYS A 1 283 ? -3.456 -8.893 -39.323 1.00 51.22 283 LYS A O 1
ATOM 2361 N N . ASP A 1 284 ? -2.827 -7.308 -37.858 1.00 52.75 284 ASP A N 1
ATOM 2362 C CA . ASP A 1 284 ? -2.052 -8.226 -36.995 1.00 52.75 284 ASP A CA 1
ATOM 2363 C C . ASP A 1 284 ? -2.735 -8.648 -35.683 1.00 52.75 284 ASP A C 1
ATOM 2365 O O . ASP A 1 284 ? -2.233 -9.506 -34.959 1.00 52.75 284 ASP A O 1
ATOM 2369 N N . PHE A 1 285 ? -3.957 -8.192 -35.392 1.00 46.94 285 PHE A N 1
ATOM 2370 C CA . PHE A 1 285 ? -4.689 -8.667 -34.201 1.00 46.94 285 PHE A CA 1
ATOM 2371 C C . PHE A 1 285 ? -5.133 -10.138 -34.270 1.00 46.94 285 PHE A C 1
ATOM 2373 O O . PHE A 1 285 ? -5.641 -10.678 -33.287 1.00 46.94 285 PHE A O 1
ATOM 2380 N N . LYS A 1 286 ? -4.950 -10.809 -35.413 1.00 55.03 286 LYS A N 1
ATOM 2381 C CA . LYS A 1 286 ? -5.275 -12.233 -35.570 1.00 55.03 286 LYS A CA 1
ATOM 2382 C C . LYS A 1 286 ? -4.147 -13.164 -35.121 1.00 55.03 286 LYS A C 1
ATOM 2384 O O . LYS A 1 286 ? -4.436 -14.310 -34.792 1.00 55.03 286 LYS A O 1
ATOM 2389 N N . GLU A 1 287 ? -2.908 -12.677 -35.072 1.00 50.25 287 GLU A N 1
ATOM 2390 C CA . GLU A 1 287 ? -1.734 -13.476 -34.692 1.00 50.25 287 GLU A CA 1
ATOM 2391 C C . GLU A 1 287 ? -1.512 -13.490 -33.164 1.00 50.25 287 GLU A C 1
ATOM 2393 O O . GLU A 1 287 ? -0.981 -14.451 -32.613 1.00 50.25 287 GLU A O 1
ATOM 2398 N N . TYR A 1 288 ? -2.053 -12.496 -32.445 1.00 50.84 288 TYR A N 1
ATOM 2399 C CA . TYR A 1 288 ? -2.025 -12.410 -30.974 1.00 50.84 288 TYR A CA 1
ATOM 2400 C C . TYR A 1 288 ? -3.095 -13.253 -30.248 1.00 50.84 288 TYR A C 1
ATOM 2402 O O . TYR A 1 288 ? -3.159 -13.242 -29.021 1.00 50.84 288 TYR A O 1
ATOM 2410 N N . LEU A 1 289 ? -3.937 -13.998 -30.974 1.00 56.91 289 LEU A N 1
ATOM 2411 C CA . LEU A 1 289 ? -5.043 -14.793 -30.412 1.00 56.91 289 LEU A CA 1
ATOM 2412 C C . LEU A 1 289 ? -4.858 -16.312 -30.569 1.00 56.91 289 LEU A C 1
ATOM 2414 O O . LEU A 1 289 ? -5.827 -17.069 -30.514 1.00 56.91 289 LEU A O 1
ATOM 2418 N N . HIS A 1 290 ? -3.621 -16.792 -30.706 1.00 59.22 290 HIS A N 1
ATOM 2419 C CA . HIS A 1 290 ? -3.308 -18.222 -30.596 1.00 59.22 290 HIS A CA 1
ATOM 2420 C C . HIS A 1 290 ? -3.227 -18.672 -29.132 1.00 59.22 290 HIS A C 1
ATOM 2422 O O . HIS A 1 290 ? -2.216 -19.203 -28.685 1.00 59.22 290 HIS A O 1
ATOM 2428 N N . LEU A 1 291 ? -4.306 -18.455 -28.381 1.00 64.00 291 LEU A N 1
ATOM 2429 C CA . LEU A 1 291 ? -4.438 -18.998 -27.035 1.00 64.00 291 LEU A CA 1
ATOM 2430 C C . LEU A 1 291 ? -4.827 -20.474 -27.123 1.00 64.00 291 LEU A C 1
ATOM 2432 O O . LEU A 1 291 ? -5.743 -20.860 -27.859 1.00 64.00 291 LEU A O 1
ATOM 2436 N N . GLY A 1 292 ? -4.123 -21.315 -26.372 1.00 69.12 292 GLY A N 1
ATOM 2437 C CA . GLY A 1 292 ? -4.416 -22.742 -26.310 1.00 69.12 292 GLY A CA 1
ATOM 2438 C C . GLY A 1 292 ? -5.785 -23.017 -25.663 1.00 69.12 292 GLY A C 1
ATOM 2439 O O . GLY A 1 292 ? -6.297 -22.185 -24.908 1.00 69.12 292 GLY A O 1
ATOM 2440 N N . PRO A 1 293 ? -6.375 -24.214 -25.856 1.00 70.50 293 PRO A N 1
ATOM 2441 C CA . PRO A 1 293 ? -7.663 -24.583 -25.249 1.00 70.50 293 PRO A CA 1
ATOM 2442 C C . PRO A 1 293 ? -7.725 -24.398 -23.722 1.00 70.50 293 PRO A C 1
ATOM 2444 O O . PRO A 1 293 ? -8.800 -24.219 -23.156 1.00 70.50 293 PRO A O 1
ATOM 2447 N N . LEU A 1 294 ? -6.572 -24.447 -23.047 1.00 68.38 294 LEU A N 1
ATOM 2448 C CA . LEU A 1 294 ? -6.441 -24.266 -21.603 1.00 68.38 294 LEU A CA 1
ATOM 2449 C C . LEU A 1 294 ? -6.489 -22.789 -21.175 1.00 68.38 294 LEU A C 1
ATOM 2451 O O . LEU A 1 294 ? -7.097 -22.470 -20.158 1.00 68.38 294 LEU A O 1
ATOM 2455 N N . GLU A 1 295 ? -5.893 -21.890 -21.955 1.00 64.19 295 GLU A N 1
ATOM 2456 C CA . GLU A 1 295 ? -5.860 -20.450 -21.667 1.00 64.19 295 GLU A CA 1
ATOM 2457 C C . GLU A 1 295 ? -7.237 -19.820 -21.894 1.00 64.19 295 GLU A C 1
ATOM 2459 O O . GLU A 1 295 ? -7.703 -19.030 -21.074 1.00 64.19 295 GLU A O 1
ATOM 246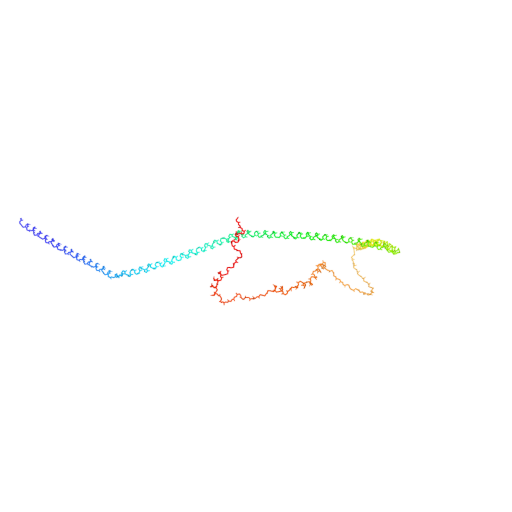4 N N . LEU A 1 296 ? -7.955 -20.276 -22.927 1.00 66.00 296 LEU A N 1
ATOM 2465 C CA . LEU A 1 296 ? -9.358 -19.913 -23.152 1.00 66.00 296 LEU A CA 1
ATOM 2466 C C . LEU A 1 296 ? -10.268 -20.355 -21.994 1.00 66.00 296 LEU A C 1
ATOM 2468 O O . LEU A 1 296 ? -11.224 -19.657 -21.668 1.00 66.00 296 LEU A O 1
ATOM 2472 N N . LYS A 1 297 ? -9.946 -21.474 -21.330 1.00 64.69 297 LYS A N 1
ATOM 2473 C CA . LYS A 1 297 ? -10.703 -21.989 -20.178 1.00 64.69 297 LYS A CA 1
ATOM 2474 C C . LYS A 1 297 ? -10.432 -21.217 -18.880 1.00 64.69 297 LYS A C 1
ATOM 2476 O O . LYS A 1 297 ? -11.282 -21.192 -17.997 1.00 64.69 297 LYS A O 1
ATOM 2481 N N . LEU A 1 298 ? -9.260 -20.590 -18.763 1.00 67.25 298 LEU A N 1
ATOM 2482 C CA . LEU A 1 298 ? -8.901 -19.716 -17.638 1.00 67.25 298 LEU A CA 1
ATOM 2483 C C . LEU A 1 298 ? -9.479 -18.301 -17.793 1.00 67.25 298 LEU A C 1
ATOM 2485 O O . LEU A 1 298 ? -9.722 -17.629 -16.795 1.00 67.25 298 LEU A O 1
ATOM 2489 N N . LEU A 1 299 ? -9.721 -17.867 -19.034 1.00 61.28 299 LEU A N 1
ATOM 2490 C CA . LEU A 1 299 ? -10.381 -16.600 -19.367 1.00 61.28 299 LEU A CA 1
ATOM 2491 C C . LEU A 1 299 ? -11.916 -16.696 -19.400 1.00 61.28 299 LEU A C 1
ATOM 2493 O O . LEU A 1 299 ? -12.592 -15.671 -19.328 1.00 61.28 299 LEU A O 1
ATOM 2497 N N . SER A 1 300 ? -12.485 -17.903 -19.479 1.00 55.88 300 SER A N 1
ATOM 2498 C CA . SER A 1 300 ? -13.930 -18.115 -19.374 1.00 55.88 300 SER A CA 1
ATOM 2499 C C . SER A 1 300 ? -14.374 -18.162 -17.911 1.00 55.88 300 SER A C 1
ATOM 2501 O O . SER A 1 300 ? -14.046 -19.100 -17.185 1.00 55.88 300 SER A O 1
ATOM 2503 N N . ILE A 1 301 ? -15.160 -17.175 -17.483 1.00 59.81 301 ILE A N 1
ATOM 2504 C CA . ILE A 1 301 ? -15.839 -17.187 -16.184 1.00 59.81 301 ILE A CA 1
ATOM 2505 C C . ILE A 1 301 ? -17.274 -17.671 -16.410 1.00 59.81 301 ILE A C 1
ATOM 2507 O O . ILE A 1 301 ? -18.103 -16.944 -16.955 1.00 59.81 301 ILE A O 1
ATOM 2511 N N . GLU A 1 302 ? -17.582 -18.894 -15.980 1.00 62.19 302 GLU A N 1
ATOM 2512 C CA . GLU A 1 302 ? -18.963 -19.370 -15.867 1.00 62.19 302 GLU A CA 1
ATOM 2513 C C . GLU A 1 302 ? -19.543 -18.896 -14.528 1.00 62.19 302 GLU A C 1
ATOM 2515 O O . GLU A 1 302 ? -19.243 -19.432 -13.462 1.00 62.19 302 GLU A O 1
ATOM 2520 N N . GLY A 1 303 ? -20.354 -17.839 -14.573 1.00 54.41 303 GLY A N 1
ATOM 2521 C CA . GLY A 1 303 ? -21.089 -17.351 -13.410 1.00 54.41 303 GLY A CA 1
ATOM 2522 C C . GLY A 1 303 ? -22.399 -18.114 -13.228 1.00 54.41 303 GLY A C 1
ATOM 2523 O O . GLY A 1 303 ? -23.303 -18.000 -14.053 1.00 54.41 303 GLY A O 1
ATOM 2524 N N . GLN A 1 304 ? -22.538 -18.855 -12.129 1.00 58.12 304 GLN A N 1
ATOM 2525 C CA . GLN A 1 304 ? -23.823 -19.416 -11.715 1.00 58.12 304 GLN A CA 1
ATOM 2526 C C . GLN A 1 304 ? -24.593 -18.361 -10.910 1.00 58.12 304 GLN A C 1
ATOM 2528 O O . GLN A 1 304 ? -24.156 -17.946 -9.837 1.00 58.12 304 GLN A O 1
ATOM 2533 N N . ALA A 1 305 ? -25.738 -17.903 -11.423 1.00 59.66 305 ALA A N 1
ATOM 2534 C CA . ALA A 1 305 ? -26.595 -16.963 -10.705 1.00 59.66 305 ALA A CA 1
ATOM 2535 C C . ALA A 1 305 ? -27.237 -17.658 -9.491 1.00 59.66 305 ALA A C 1
ATOM 2537 O O . ALA A 1 305 ? -28.075 -18.547 -9.644 1.00 59.66 305 ALA A O 1
ATOM 2538 N N . VAL A 1 306 ? -26.834 -17.253 -8.284 1.00 59.59 306 VAL A N 1
ATOM 2539 C CA . VAL A 1 306 ? -27.385 -17.755 -7.019 1.00 59.59 306 VAL A CA 1
ATOM 2540 C C . VAL A 1 306 ? -28.450 -16.772 -6.514 1.00 59.59 306 VAL A C 1
ATOM 2542 O O . VAL A 1 306 ? -28.131 -15.599 -6.306 1.00 59.59 306 VAL A O 1
ATOM 2545 N N . PRO A 1 307 ? -29.706 -17.205 -6.295 1.00 58.81 307 PRO A N 1
ATOM 2546 C CA . PRO A 1 307 ? -30.733 -16.359 -5.699 1.00 58.81 307 PRO A CA 1
ATOM 2547 C C . PRO A 1 307 ? -30.326 -15.962 -4.277 1.00 58.81 307 PRO A C 1
ATOM 2549 O O . PRO A 1 307 ? -30.109 -16.817 -3.421 1.00 58.81 307 PRO A O 1
ATOM 2552 N N . THR A 1 308 ? -30.257 -14.661 -4.005 1.00 48.50 308 THR A N 1
ATOM 2553 C CA . THR A 1 308 ? -29.850 -14.098 -2.706 1.00 48.50 308 THR A CA 1
ATOM 2554 C C . THR A 1 308 ? -30.897 -14.262 -1.599 1.00 48.50 308 THR A C 1
ATOM 2556 O O . THR A 1 308 ? -30.702 -13.759 -0.495 1.00 48.50 308 THR A O 1
ATOM 2559 N N . TYR A 1 309 ? -31.998 -14.982 -1.845 1.00 42.72 309 TYR A N 1
ATOM 2560 C CA . TYR A 1 309 ? -33.038 -15.193 -0.844 1.00 42.72 309 TYR A CA 1
ATOM 2561 C C . TYR A 1 309 ? -33.807 -16.504 -1.057 1.00 42.72 309 TYR A C 1
ATOM 2563 O O . TYR A 1 309 ? -34.463 -16.696 -2.080 1.00 42.72 309 TYR A O 1
ATOM 2571 N N . THR A 1 310 ? -33.767 -17.391 -0.057 1.00 53.81 310 THR A N 1
ATOM 2572 C CA . THR A 1 310 ? -34.728 -18.493 0.103 1.00 53.81 310 THR A CA 1
ATOM 2573 C C . THR A 1 310 ? -35.420 -18.334 1.466 1.00 53.81 310 THR A C 1
ATOM 2575 O O . THR A 1 310 ? -34.750 -18.383 2.500 1.00 53.81 310 THR A O 1
ATOM 2578 N N . PRO A 1 311 ? -36.744 -18.095 1.516 1.00 47.09 311 PRO A N 1
ATOM 2579 C CA . PRO A 1 311 ? -37.456 -17.946 2.778 1.00 47.09 311 PRO A CA 1
ATOM 2580 C C . PRO A 1 311 ? -37.657 -19.329 3.406 1.00 47.09 311 PRO A C 1
ATOM 2582 O O . PRO A 1 311 ? -38.405 -20.153 2.884 1.00 47.09 311 PRO A O 1
ATOM 2585 N N . GLY A 1 312 ? -36.967 -19.599 4.520 1.00 50.06 312 GLY A N 1
ATOM 2586 C CA . GLY A 1 312 ? -37.174 -20.832 5.293 1.00 50.06 312 GLY A CA 1
ATOM 2587 C C . GLY A 1 312 ? -36.041 -21.289 6.220 1.00 50.06 312 GLY A C 1
ATOM 2588 O O . GLY A 1 312 ? -36.231 -22.257 6.951 1.00 50.06 312 GLY A O 1
ATOM 2589 N N . MET A 1 313 ? -34.876 -20.629 6.236 1.00 44.47 313 MET A N 1
ATOM 2590 C CA . MET A 1 313 ? -33.700 -21.079 7.009 1.00 44.47 313 MET A CA 1
ATOM 2591 C C . MET A 1 313 ? -33.379 -20.251 8.269 1.00 44.47 313 MET A C 1
ATOM 2593 O O . MET A 1 313 ? -32.243 -20.259 8.741 1.00 44.47 313 MET A O 1
ATOM 2597 N N . GLU A 1 314 ? -34.350 -19.558 8.862 1.00 46.88 314 GLU A N 1
ATOM 2598 C CA . GLU A 1 314 ? -34.088 -18.758 10.073 1.00 46.88 314 GLU A CA 1
ATOM 2599 C C . GLU A 1 314 ? -34.117 -19.570 11.380 1.00 46.88 314 GLU A C 1
ATOM 2601 O O . GLU A 1 314 ? -33.535 -19.147 12.371 1.00 46.88 314 GLU A O 1
ATOM 2606 N N . THR A 1 315 ? -34.687 -20.779 11.408 1.00 48.75 315 THR A N 1
ATOM 2607 C CA . THR A 1 315 ? -34.889 -21.509 12.680 1.00 48.75 315 THR A CA 1
ATOM 2608 C C . THR A 1 315 ? -33.953 -22.693 12.931 1.00 48.75 315 THR A C 1
ATOM 2610 O O . THR A 1 315 ? -34.018 -23.294 14.000 1.00 48.75 315 THR A O 1
ATOM 2613 N N . LYS A 1 316 ? -33.039 -23.031 12.008 1.00 43.62 316 LYS A N 1
ATOM 2614 C CA . LYS A 1 316 ? -32.090 -24.158 12.193 1.00 43.62 316 LYS A CA 1
ATOM 2615 C C . LYS A 1 316 ? -30.616 -23.752 12.301 1.00 43.62 316 LYS A C 1
ATOM 2617 O O . LYS A 1 316 ? -29.815 -24.520 12.825 1.00 43.62 316 LYS A O 1
ATOM 2622 N N . ASN A 1 317 ? -30.265 -22.532 11.896 1.00 46.12 317 ASN A N 1
ATOM 2623 C CA . ASN A 1 317 ? -28.870 -22.094 11.793 1.00 46.12 317 ASN A CA 1
ATOM 2624 C C . ASN A 1 317 ? -28.243 -21.602 13.105 1.00 46.12 317 ASN A C 1
ATOM 2626 O O . ASN A 1 317 ? -27.031 -21.431 13.154 1.00 46.12 317 ASN A O 1
ATOM 2630 N N . GLN A 1 318 ? -29.009 -21.403 14.183 1.00 49.41 318 GLN A N 1
ATOM 2631 C CA . GLN A 1 318 ? -28.424 -20.908 15.435 1.00 49.41 318 GLN A CA 1
ATOM 2632 C C . GLN A 1 318 ? -27.650 -21.997 16.199 1.00 49.41 318 GLN A C 1
ATOM 2634 O O . GLN A 1 318 ? -26.596 -21.709 16.749 1.00 49.41 318 GLN A O 1
ATOM 2639 N N . LYS A 1 319 ? -28.104 -23.262 16.164 1.00 46.06 319 LYS A N 1
ATOM 2640 C CA . LYS A 1 319 ? -27.427 -24.372 16.866 1.00 46.06 319 LYS A CA 1
ATOM 2641 C C . LYS A 1 319 ? -26.218 -24.945 16.119 1.00 46.06 319 LYS A C 1
ATOM 2643 O O . LYS A 1 319 ? -25.238 -25.296 16.754 1.00 46.06 319 LYS A O 1
ATOM 2648 N N . GLN A 1 320 ? -26.233 -24.981 14.784 1.00 46.84 320 GLN A N 1
ATOM 2649 C CA . GLN A 1 320 ? -25.080 -25.477 14.012 1.00 46.84 320 GLN A CA 1
ATOM 2650 C C . GLN A 1 320 ? -23.931 -24.460 13.897 1.00 46.84 320 GLN A C 1
ATOM 2652 O O . GLN A 1 320 ? -22.790 -24.846 13.649 1.00 46.84 320 GLN A O 1
ATOM 2657 N N . ARG A 1 321 ? -24.201 -23.163 14.109 1.00 42.34 321 ARG A N 1
ATOM 2658 C CA . ARG A 1 321 ? -23.186 -22.103 14.016 1.00 42.34 321 ARG A CA 1
ATOM 2659 C C . ARG A 1 321 ? -22.278 -22.029 15.248 1.00 42.34 321 ARG A C 1
ATOM 2661 O O . ARG A 1 321 ? -21.139 -21.594 15.114 1.00 42.34 321 ARG A O 1
ATOM 2668 N N . GLU A 1 322 ? -22.739 -22.498 16.408 1.00 45.75 322 GLU A N 1
ATOM 2669 C CA . GLU A 1 322 ? -21.919 -22.596 17.628 1.00 45.75 322 GLU A CA 1
ATOM 2670 C C . GLU A 1 322 ? -20.995 -23.832 17.612 1.00 45.75 322 GLU A C 1
ATOM 2672 O O . GLU A 1 322 ? -19.843 -23.745 18.042 1.00 45.75 322 GLU A O 1
ATOM 2677 N N . GLU A 1 323 ? -21.428 -24.950 17.018 1.00 44.12 323 GLU A N 1
ATOM 2678 C CA . GLU A 1 323 ? -20.588 -26.152 16.864 1.00 44.12 323 GLU A CA 1
ATOM 2679 C C . GLU A 1 323 ? -19.542 -26.007 15.739 1.00 44.12 323 GLU A C 1
ATOM 2681 O O . GLU A 1 323 ? -18.370 -26.322 15.948 1.00 44.12 323 GLU A O 1
ATOM 2686 N N . GLN A 1 324 ? -19.881 -25.414 14.585 1.00 42.59 324 GLN A N 1
ATOM 2687 C CA . GLN A 1 324 ? -18.912 -25.231 13.486 1.00 42.59 324 GLN A CA 1
ATOM 2688 C C . GLN A 1 324 ? -17.891 -24.101 13.715 1.00 42.59 324 GLN A C 1
ATOM 2690 O O . GLN A 1 324 ? -16.804 -24.131 13.133 1.00 42.59 324 GLN A O 1
ATOM 2695 N N . ALA A 1 325 ? -18.185 -23.122 14.579 1.00 41.81 325 ALA A N 1
ATOM 2696 C CA . ALA A 1 325 ? -17.217 -22.087 14.966 1.00 41.81 325 ALA A CA 1
ATOM 2697 C C . ALA A 1 325 ? -16.077 -22.633 15.849 1.00 41.81 325 ALA A C 1
ATOM 2699 O O . ALA A 1 325 ? -15.011 -22.019 15.945 1.00 41.81 325 ALA A O 1
ATOM 2700 N N . SER A 1 326 ? -16.286 -23.801 16.461 1.00 49.91 326 SER A N 1
ATOM 2701 C CA . SER A 1 326 ? -15.300 -24.474 17.309 1.00 49.91 326 SER A CA 1
ATOM 2702 C C . SER A 1 326 ? -14.349 -25.368 16.499 1.00 49.91 326 SER A C 1
ATOM 2704 O O . SER A 1 326 ? -13.181 -25.497 16.867 1.00 49.91 326 SER A O 1
ATOM 2706 N N . GLU A 1 327 ? -14.805 -25.922 15.368 1.00 46.69 327 GLU A N 1
ATOM 2707 C CA . GLU A 1 327 ? -14.007 -26.809 14.502 1.00 46.69 327 GLU A CA 1
ATOM 2708 C C . GLU A 1 327 ? -13.286 -26.076 13.355 1.00 46.69 327 GLU A C 1
ATOM 2710 O O . GLU A 1 327 ? -12.201 -26.493 12.955 1.00 46.69 327 GLU A O 1
ATOM 2715 N N . ASN A 1 328 ? -13.785 -24.920 12.898 1.00 45.12 328 ASN A N 1
ATOM 2716 C CA . ASN A 1 328 ? -13.137 -24.108 11.855 1.00 45.12 328 ASN A CA 1
ATOM 2717 C C . ASN A 1 328 ? -12.187 -23.027 12.402 1.00 45.12 328 ASN A C 1
ATOM 2719 O O . ASN A 1 328 ? -12.075 -21.931 11.845 1.00 45.12 328 ASN A O 1
ATOM 2723 N N . LYS A 1 329 ? -11.418 -23.336 13.456 1.00 50.47 329 LYS A N 1
ATOM 2724 C CA . LYS A 1 329 ? -10.177 -22.593 13.723 1.00 50.47 329 LYS A CA 1
ATOM 2725 C C . LYS A 1 329 ? -9.156 -22.979 12.659 1.00 50.47 329 LYS A C 1
ATOM 2727 O O . LYS A 1 329 ? -8.346 -23.883 12.853 1.00 50.47 329 LYS A O 1
ATOM 2732 N N . LEU A 1 330 ? -9.212 -22.272 11.530 1.00 48.66 330 LEU A N 1
ATOM 2733 C CA . LEU A 1 330 ? -8.152 -22.213 10.529 1.00 48.66 330 LEU A CA 1
ATOM 2734 C C . LEU A 1 330 ? -6.805 -22.120 11.257 1.00 48.66 330 LEU A C 1
ATOM 2736 O O . LEU A 1 330 ? -6.501 -21.124 11.916 1.00 48.66 330 LEU A O 1
ATOM 2740 N N . LYS A 1 331 ? -6.028 -23.204 11.183 1.00 54.62 331 LYS A N 1
ATOM 2741 C CA . LYS A 1 331 ? -4.660 -23.279 11.694 1.00 54.62 331 LYS A CA 1
ATOM 2742 C C . LYS A 1 331 ? -3.838 -22.272 10.895 1.00 54.62 331 LYS A C 1
ATOM 2744 O O . LYS A 1 331 ? -3.393 -22.557 9.788 1.00 54.62 331 LYS A O 1
ATOM 2749 N N . TRP A 1 332 ? -3.700 -21.070 11.440 1.00 51.84 332 TR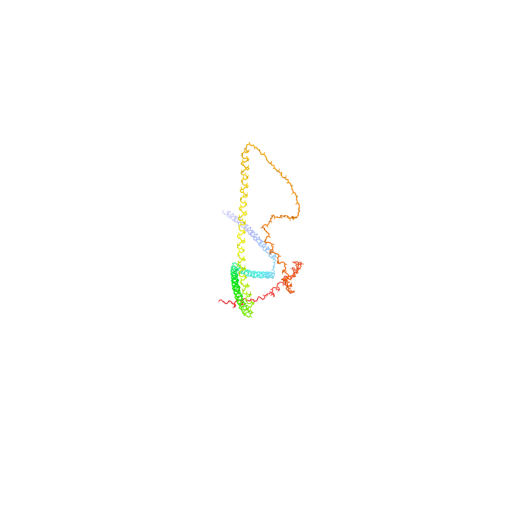P A N 1
ATOM 2750 C CA . TRP A 1 332 ? -2.854 -20.035 10.869 1.00 51.84 332 TRP A CA 1
ATOM 2751 C C . TRP A 1 332 ? -1.415 -20.578 10.793 1.00 51.84 332 TRP A C 1
ATOM 2753 O O . TRP A 1 332 ? -0.937 -21.141 11.783 1.00 51.84 332 TRP A O 1
ATOM 2763 N N . PRO A 1 333 ? -0.717 -20.452 9.651 1.00 65.00 333 PRO A N 1
ATOM 2764 C CA . PRO A 1 333 ? 0.595 -21.074 9.447 1.00 65.00 333 PRO A CA 1
ATOM 2765 C C . PRO A 1 333 ? 1.693 -20.476 10.336 1.00 65.00 333 PRO A C 1
ATOM 2767 O O . PRO A 1 333 ? 2.787 -21.026 10.429 1.00 65.00 333 PRO A O 1
ATOM 2770 N N . VAL A 1 334 ? 1.401 -19.370 11.020 1.00 59.91 334 VAL A N 1
ATOM 2771 C CA . VAL A 1 334 ? 2.331 -18.689 11.912 1.00 59.91 334 VAL A CA 1
ATOM 2772 C C . VAL A 1 334 ? 1.726 -18.638 13.308 1.00 59.91 334 VAL A C 1
ATOM 2774 O O . VAL A 1 334 ? 0.701 -18.001 13.541 1.00 59.91 334 VAL A O 1
ATOM 2777 N N . THR A 1 335 ? 2.370 -19.325 14.251 1.00 77.62 335 THR A N 1
ATOM 2778 C CA . THR A 1 335 ? 1.986 -19.257 15.665 1.00 77.62 335 THR A CA 1
ATOM 2779 C C . THR A 1 335 ? 2.741 -18.125 16.369 1.00 77.62 335 THR A C 1
ATOM 2781 O O . THR A 1 335 ? 3.896 -17.860 16.033 1.00 77.62 335 THR A O 1
ATOM 2784 N N . PRO A 1 336 ? 2.168 -17.495 17.412 1.00 68.38 336 PRO A N 1
ATOM 2785 C CA . PRO A 1 336 ? 2.851 -16.453 18.187 1.00 68.38 336 PRO A CA 1
ATOM 2786 C C . PRO A 1 336 ? 4.210 -16.888 18.766 1.00 68.38 336 PRO A C 1
ATOM 2788 O O . PRO A 1 336 ? 5.081 -16.056 19.006 1.00 68.38 336 PRO A O 1
ATOM 2791 N N . LYS A 1 337 ? 4.420 -18.198 18.963 1.00 72.12 337 LYS A N 1
ATOM 2792 C CA . LYS A 1 337 ? 5.712 -18.769 19.375 1.00 72.12 337 LYS A CA 1
ATOM 2793 C C . LYS A 1 337 ? 6.777 -18.683 18.273 1.00 72.12 337 LYS A C 1
ATOM 2795 O O . LYS A 1 337 ? 7.931 -18.434 18.595 1.00 72.12 337 LYS A O 1
ATOM 2800 N N . MET A 1 338 ? 6.393 -18.840 17.004 1.00 75.81 338 MET A N 1
ATOM 2801 C CA . MET A 1 338 ? 7.303 -18.735 15.852 1.00 75.81 338 MET A CA 1
ATOM 2802 C C . MET A 1 338 ? 7.733 -17.288 15.588 1.00 75.81 338 MET A C 1
ATOM 2804 O O . MET A 1 338 ? 8.871 -17.041 15.207 1.00 75.81 338 MET A O 1
ATOM 2808 N N . ILE A 1 339 ? 6.847 -16.322 15.846 1.00 76.12 339 ILE A N 1
ATOM 2809 C CA . ILE A 1 339 ? 7.174 -14.893 15.726 1.00 76.12 339 ILE A CA 1
ATOM 2810 C C . ILE A 1 339 ? 8.188 -14.495 16.807 1.00 76.12 339 ILE A C 1
ATOM 2812 O O . ILE A 1 339 ? 9.183 -13.842 16.515 1.00 76.12 339 ILE A O 1
ATOM 2816 N N . LYS A 1 340 ? 8.000 -14.970 18.046 1.00 74.94 340 LYS A N 1
ATOM 2817 C CA . LYS A 1 340 ? 8.930 -14.701 19.156 1.00 74.94 340 LYS A CA 1
ATOM 2818 C C . LYS A 1 340 ? 10.305 -15.357 19.000 1.00 74.94 340 LYS A C 1
ATOM 2820 O O . LYS A 1 340 ? 11.255 -14.873 19.598 1.00 74.94 340 LYS A O 1
ATOM 2825 N N . SER A 1 341 ? 10.436 -16.440 18.229 1.00 71.31 341 SER A N 1
ATOM 2826 C CA . SER A 1 341 ? 11.752 -17.038 17.950 1.00 71.31 341 SER A CA 1
ATOM 2827 C C . SER A 1 341 ? 12.516 -16.328 16.834 1.00 71.31 341 SER A C 1
ATOM 2829 O O . SER A 1 341 ? 13.736 -16.429 16.791 1.00 71.31 341 SER A O 1
ATOM 2831 N N . ALA A 1 342 ? 11.819 -15.640 15.924 1.00 73.75 342 ALA A N 1
ATOM 2832 C CA . ALA A 1 342 ? 12.444 -14.899 14.828 1.00 73.75 342 ALA A CA 1
ATOM 2833 C C . ALA A 1 342 ? 12.970 -13.520 15.267 1.00 73.75 342 ALA A C 1
ATOM 2835 O O . ALA A 1 342 ? 13.885 -12.992 14.644 1.00 73.75 342 ALA A O 1
ATOM 2836 N N . PHE A 1 343 ? 12.422 -12.969 16.355 1.00 65.56 343 PHE A N 1
ATOM 2837 C CA . PHE A 1 343 ? 12.803 -11.669 16.904 1.00 65.56 343 PHE A CA 1
ATOM 2838 C C . PHE A 1 343 ? 13.044 -11.784 18.420 1.00 65.56 343 PHE A C 1
ATOM 2840 O O . PHE A 1 343 ? 12.125 -11.532 19.206 1.00 65.56 343 PHE A O 1
ATOM 2847 N N . PRO A 1 344 ? 14.239 -12.234 18.854 1.00 65.38 344 PRO A N 1
ATOM 2848 C CA . PRO A 1 344 ? 14.655 -12.096 20.246 1.00 65.38 344 PRO A CA 1
ATOM 2849 C C . PRO A 1 344 ? 14.857 -10.605 20.600 1.00 65.38 344 PRO A C 1
ATOM 2851 O O . PRO A 1 344 ? 15.053 -9.799 19.690 1.00 65.38 344 PRO A O 1
ATOM 2854 N N . PRO A 1 345 ? 14.751 -10.242 21.892 1.00 64.44 345 PRO A N 1
ATOM 2855 C CA . PRO A 1 345 ? 14.770 -8.853 22.355 1.00 64.44 345 PRO A CA 1
ATOM 2856 C C . PRO A 1 345 ? 16.078 -8.111 22.073 1.00 64.44 345 PRO A C 1
ATOM 2858 O O . PRO A 1 345 ? 17.146 -8.769 22.060 1.00 64.44 345 PRO A O 1
#

InterPro domains:
  IPR026702 Coiled-coil domain-containing protein 83 [PTHR21468] (1-259)

Sequence (345 aa):
MKEAMIEELLAEVKQIEEKNTRYKERNERLRTEQTGHVKELLGDAKAQERELAKKEIVNREQVDELMKEKWEFIREKENLLEEIRNQISHLEKQITLAKTERDYWLEYKNVGSPEHAKQIHLLQEEIGHMAQNFTEINEHFNRNLKMTKEKIEQETERKMDMTREMATLDAVKHIDLESQKEIQENEWMKKEVAIYSKDIQDLEANVYKTEQENLQLISHLFNCRLQDLKISRNVFLTQMVGLDPPEEDTTSDGEGENRHLPTPEDRDSALSLDLKHLHEDAKDFKEYLHLGPLELKLLSIEGQAVPTYTPGMETKNQKQREEQASENKLKWPVTPKMIKSAFPP

Foldseek 3Di:
DVVVVVVVVVVVVVVVVVVVVVVVVVVVVVVVVVVVVVVVVVVVVVVVVVVVVPPPPCDPVNVVVVVVVVVVVVVVVVVVVVVVVVVVVVVVVVVVVVVVVVVVVVCCVVPVVVVVVVVVVVVVVVVVVVVVVVVVVVVVVVVVVVVVVVVVVVVVVVVVVVVVVVVVVVVLVVDDPVVNVVVVVVVVVVVVVVVVVVVVVVVVVVVVVVVVVVVVVVVVVVVVVVVVVVVVVVVVVVVCVVPDDDDDDDDDDDDDDDDDDDDDDDPDDPPPPPPPVPPPPPPCPVVVPPDDPVRVVVVDDDDDDDPPDDPDPPPPPPVVVVVVVVVPPPPDPDDPVNVCVVDPD

Secondary structure (DSSP, 8-state):
-HHHHHHHHHHHHHHHHHHHHHHHHHHHHHHHHHHHHHHHHHHHHHHHHHHHHHS----HHHHHHHHHHHHHHHHHHHHHHHHHHHHHHHHHHHHHHHHHHHHHHHHIIIIIHHHHHHHHHHHHHHHHHHHHHHHHHHHHHHHHHHHHHHHHHHHHHHHHHHHHHHHHHHHHHHS-HHHHHHHHHHHHHHHHHHHHHHHHHHHHHHHHHHHHHHHHHHHHHHHHHHHHHHHHHHHHHHHHTTS--------------------------TT-SSSSSSSSTTSSTTTTT---HHHHHHH--------S--TT-TTTHHHHHHHHHHH-----SS-HHHHHHHS--

Radius of gyration: 73.72 Å; chains: 1; bounding box: 129×96×224 Å

pLDDT: mean 78.88, std 21.61, range [29.47, 98.56]

Organism: Pyxicephalus adspersus (NCBI:txid30357)